Protein AF-A0A820M0A1-F1 (afdb_monomer_lite)

Radius of gyration: 38.69 Å; chains: 1; bounding box: 74×72×119 Å

pLDDT: mean 81.31, std 11.11, range [43.53, 96.06]

Sequence (223 aa):
YFNFFDTPGINDTGGYLADNENLNRIFECIQSFEYLTALVLVLNGTQARLTVNIKNVLERFHDRIPDGFYSNMILILTNCSSHTINFESINFLNHTAIFYMQNSAFSSDPQTWSEQTREILQRDWNISIQTMNDFIKTLVLLAPVSTKSLLDLNNDRNIIRSVLHESRLMIMELQQIEDELIALEQAAFIYSENVEKYTTKNGAQTKNILVNILNELILDGNS

InterPro domains:
  IPR027417 P-loop containing nucleoside triphosphate hydrolase [G3DSA:3.40.50.300] (1-140)
  IPR027417 P-loop containing nucleoside triphosphate hydrolase [SSF52540] (2-80)

Secondary structure (DSSP, 8-state):
-------PPSS-TTHHHHHHHHHHHHHHHHHTSSEES-EEEEEETT-SS--HHHHHHHHHHHHTS-GGGGGGEEEEEES--TTT---PPPGGGTTSEEEEE--GGGSS-GGG--HHHHHHHHHHHHHHHHHHHHHHHHHHHPPPEETHHHHHHHHHHHHHHHHHHHHHHHHHHHHHHHHHHHHHHHHHHHHHHHHHHHHHHHHHHHHHHHHHHHHHHHHGGG-

Foldseek 3Di:
DDDDDDFDDAPPPPPDVVNVVSLVVVLVVVLVDFWDLADEAEEAQQPLDPPPRNVVSVVVNVLLDDPVHLARYAYEHEQDDPVNGNDDDDPSNPNHHYFYAYPVLVVDDPVPDDPVNVVVSVVSVVSRVVSVVVVVVSSVVTDIDGCVVSVVSVVVVVVVVVVVVVVVVVVVVVVVVVVVVVVVVVVVVVVVVVVVVVVVVVVVVVVVVVVVVVVVVVVVVPD

Structure (mmCIF, N/CA/C/O backbone):
data_AF-A0A820M0A1-F1
#
_entry.id   AF-A0A820M0A1-F1
#
loop_
_atom_site.group_PDB
_atom_site.id
_atom_site.type_symbol
_atom_site.label_atom_id
_atom_site.label_alt_id
_atom_site.label_comp_id
_atom_site.label_asym_id
_atom_site.label_entity_id
_atom_site.label_seq_id
_atom_site.pdbx_PDB_ins_code
_atom_site.Cartn_x
_atom_site.Cartn_y
_atom_site.Cartn_z
_atom_site.occupancy
_atom_site.B_iso_or_equiv
_atom_site.auth_seq_id
_atom_site.auth_comp_id
_atom_site.auth_asym_id
_atom_site.auth_atom_id
_atom_site.pdbx_PDB_model_num
ATOM 1 N N . TYR A 1 1 ? -1.054 -15.312 -19.567 1.00 67.50 1 TYR A N 1
ATOM 2 C CA . TYR A 1 1 ? -1.505 -13.974 -19.996 1.00 67.50 1 TYR A CA 1
ATOM 3 C C . TYR A 1 1 ? -1.542 -13.109 -18.751 1.00 67.50 1 TYR A C 1
ATOM 5 O O . TYR A 1 1 ? -2.052 -13.590 -17.747 1.00 67.50 1 TYR A O 1
ATOM 13 N N . PHE A 1 2 ? -0.932 -11.924 -18.779 1.00 78.00 2 PHE A N 1
ATOM 14 C CA . PHE A 1 2 ? -0.899 -11.012 -17.632 1.00 78.00 2 PHE A CA 1
ATOM 15 C C . PHE A 1 2 ? -1.838 -9.838 -17.899 1.00 78.00 2 PHE A C 1
ATOM 17 O O . PHE A 1 2 ? -1.778 -9.243 -18.973 1.00 78.00 2 PHE A O 1
ATOM 24 N N . ASN A 1 3 ? -2.681 -9.518 -16.919 1.00 85.31 3 ASN A N 1
ATOM 25 C CA . ASN A 1 3 ? -3.468 -8.291 -16.909 1.00 85.31 3 ASN A CA 1
ATOM 26 C C . ASN A 1 3 ? -2.723 -7.268 -16.059 1.00 85.31 3 ASN A C 1
ATOM 28 O O . ASN A 1 3 ? -2.507 -7.503 -14.871 1.00 85.31 3 ASN A O 1
ATOM 32 N N . PHE A 1 4 ? -2.320 -6.160 -16.672 1.00 87.19 4 PHE A N 1
ATOM 33 C CA . PHE A 1 4 ? -1.690 -5.049 -15.970 1.00 87.19 4 PHE A CA 1
ATOM 34 C C . PHE A 1 4 ? -2.735 -3.963 -15.737 1.00 87.19 4 PHE A C 1
ATOM 36 O O . PHE A 1 4 ? -3.416 -3.548 -16.673 1.00 87.19 4 PHE A O 1
ATOM 43 N N . PHE A 1 5 ? -2.851 -3.520 -14.490 1.00 86.25 5 PHE A N 1
ATOM 44 C CA . PHE A 1 5 ? -3.746 -2.444 -14.088 1.00 86.25 5 PHE A CA 1
ATOM 45 C C . PHE A 1 5 ? -2.890 -1.280 -13.618 1.00 86.25 5 PHE A C 1
ATOM 47 O O . PHE A 1 5 ? -2.171 -1.404 -12.629 1.00 86.25 5 PHE A O 1
ATOM 54 N N . ASP A 1 6 ? -2.946 -0.180 -14.359 1.00 84.88 6 ASP A N 1
ATOM 55 C CA . ASP A 1 6 ? -2.297 1.059 -13.955 1.00 84.88 6 ASP A CA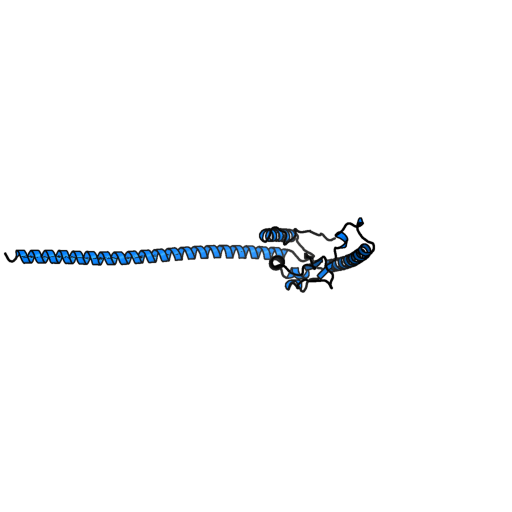 1
ATOM 56 C C . ASP A 1 6 ? -3.180 1.797 -12.947 1.00 84.88 6 ASP A C 1
ATOM 58 O O . ASP A 1 6 ? -4.412 1.782 -13.053 1.00 84.88 6 ASP A O 1
ATOM 62 N N . THR A 1 7 ? -2.557 2.408 -11.947 1.00 81.38 7 THR A N 1
ATOM 63 C CA . THR A 1 7 ? -3.258 3.054 -10.840 1.00 81.38 7 THR A CA 1
ATOM 64 C C . THR A 1 7 ? -2.922 4.539 -10.768 1.00 81.38 7 THR A C 1
ATOM 66 O O . THR A 1 7 ? -1.863 4.963 -11.229 1.00 81.38 7 THR A O 1
ATOM 69 N N . PRO A 1 8 ? -3.809 5.372 -10.189 1.00 75.25 8 PRO A N 1
ATOM 70 C CA . PRO A 1 8 ? -3.474 6.764 -9.926 1.00 75.25 8 PRO A CA 1
ATOM 71 C C . PRO A 1 8 ? -2.186 6.872 -9.105 1.00 75.25 8 PRO A C 1
ATOM 73 O O . PRO A 1 8 ? -1.989 6.122 -8.145 1.00 75.25 8 PRO A O 1
ATOM 76 N N . GLY A 1 9 ? -1.338 7.841 -9.451 1.00 70.25 9 GLY A N 1
ATOM 77 C CA . GLY A 1 9 ? -0.131 8.132 -8.687 1.00 70.25 9 GLY A CA 1
ATOM 78 C C . GLY A 1 9 ? -0.455 8.452 -7.227 1.00 70.25 9 GLY A C 1
ATOM 79 O O . GLY A 1 9 ? -1.444 9.122 -6.917 1.00 70.25 9 GLY A O 1
ATOM 80 N N . ILE A 1 10 ? 0.387 7.968 -6.317 1.00 70.81 10 ILE A N 1
ATOM 81 C CA . ILE A 1 10 ? 0.304 8.309 -4.897 1.00 70.81 10 ILE A CA 1
ATOM 82 C C . ILE A 1 10 ? 1.366 9.373 -4.604 1.00 70.81 10 ILE A C 1
ATOM 84 O O . ILE A 1 10 ? 2.463 9.292 -5.156 1.00 70.81 10 ILE A O 1
ATOM 88 N N . ASN A 1 11 ? 1.059 10.349 -3.742 1.00 67.00 11 ASN A N 1
ATOM 89 C CA . 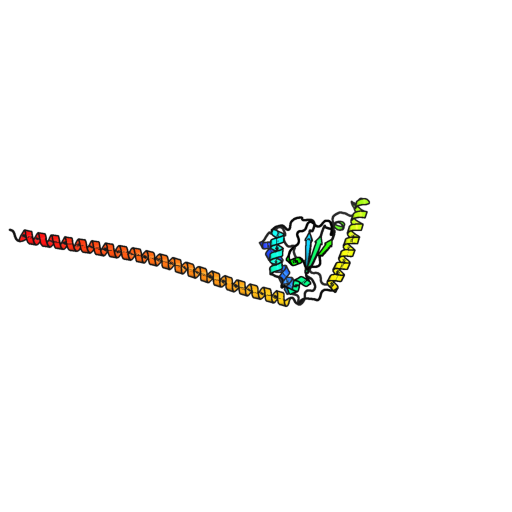ASN A 1 11 ? 1.853 11.559 -3.496 1.00 67.00 11 ASN A CA 1
ATOM 90 C C . ASN A 1 11 ? 1.850 12.546 -4.686 1.00 67.00 11 ASN A C 1
ATOM 92 O O . ASN A 1 11 ? 2.866 13.175 -4.989 1.00 67.00 11 ASN A O 1
ATOM 96 N N . ASP A 1 12 ? 0.700 12.686 -5.355 1.00 60.09 12 ASP A N 1
ATOM 97 C CA . ASP A 1 12 ? 0.457 13.770 -6.314 1.00 60.09 12 ASP A CA 1
ATOM 98 C C . ASP A 1 12 ? -0.006 15.036 -5.564 1.00 60.09 12 ASP A C 1
ATOM 100 O O . ASP A 1 12 ? -0.519 14.975 -4.448 1.00 60.09 12 ASP A O 1
ATOM 104 N N . THR A 1 13 ? 0.202 16.193 -6.180 1.00 58.28 13 THR A N 1
ATOM 105 C CA . THR A 1 13 ? 0.021 17.591 -5.736 1.00 58.28 13 THR A CA 1
ATOM 106 C C . THR A 1 13 ? -1.251 17.962 -4.936 1.00 58.28 13 THR A C 1
ATOM 108 O O . THR A 1 13 ? -1.365 19.101 -4.486 1.00 58.28 13 THR A O 1
ATOM 111 N N . GLY A 1 14 ? -2.182 17.034 -4.693 1.00 61.38 14 GLY A N 1
ATOM 112 C CA . GLY A 1 14 ? -3.408 17.205 -3.901 1.00 61.38 14 GLY A CA 1
ATOM 113 C C . GLY A 1 14 ? -3.283 16.951 -2.388 1.00 61.38 14 GLY A C 1
ATOM 114 O O . GLY A 1 14 ? -4.249 17.162 -1.653 1.00 61.38 14 GLY A O 1
ATOM 115 N N . GLY A 1 15 ? -2.119 16.518 -1.894 1.00 71.56 15 GLY A N 1
ATOM 116 C CA . GLY A 1 15 ? -1.859 16.345 -0.458 1.00 71.56 15 GLY A CA 1
ATOM 117 C C . GLY A 1 15 ? -2.574 15.148 0.193 1.00 71.56 15 GLY A C 1
ATOM 118 O O . GLY A 1 15 ? -3.077 14.247 -0.474 1.00 71.56 15 GLY A O 1
ATOM 119 N N . TYR A 1 16 ? -2.623 15.131 1.533 1.00 74.31 16 TYR A N 1
ATOM 120 C CA . TYR A 1 16 ? -3.003 13.951 2.333 1.00 74.31 16 TYR A CA 1
ATOM 121 C C . TYR A 1 16 ? -4.365 13.328 1.977 1.00 74.31 16 TYR A C 1
ATOM 123 O O . TYR A 1 16 ? -4.494 12.100 1.993 1.00 74.31 16 TYR A O 1
ATOM 131 N N . LEU A 1 17 ? -5.380 14.158 1.710 1.00 75.81 17 LEU A N 1
ATOM 132 C CA . LEU A 1 17 ? -6.739 13.692 1.411 1.00 75.81 17 LEU A CA 1
ATOM 133 C C . LEU A 1 17 ? -6.813 13.027 0.034 1.00 75.81 17 LEU A C 1
ATOM 135 O O . LEU A 1 17 ? -7.399 11.952 -0.078 1.00 75.81 17 LEU A O 1
ATOM 139 N N . ALA A 1 18 ? -6.160 13.617 -0.972 1.00 77.31 18 ALA A N 1
ATOM 140 C CA . ALA A 1 18 ? -6.078 13.048 -2.314 1.00 77.31 18 ALA A CA 1
ATOM 141 C C . ALA A 1 18 ? -5.332 11.705 -2.303 1.00 77.31 18 ALA A C 1
ATOM 143 O O . ALA A 1 18 ? -5.796 10.737 -2.901 1.00 77.31 18 ALA A O 1
ATOM 144 N N . ASP A 1 19 ? -4.244 11.597 -1.533 1.00 78.88 19 ASP A N 1
ATOM 145 C CA . ASP A 1 19 ? -3.531 10.326 -1.360 1.00 78.88 19 ASP A CA 1
ATOM 146 C C . ASP A 1 19 ? -4.420 9.241 -0.751 1.00 78.88 19 ASP A C 1
ATOM 148 O O . ASP A 1 19 ? -4.344 8.076 -1.138 1.00 78.88 19 ASP A O 1
ATOM 152 N N . ASN A 1 20 ? -5.262 9.604 0.220 1.00 80.25 20 ASN A N 1
ATOM 153 C CA . ASN A 1 20 ? -6.156 8.646 0.858 1.00 80.25 20 ASN A CA 1
ATOM 154 C C . ASN A 1 20 ? -7.250 8.162 -0.103 1.00 80.25 20 ASN A C 1
ATOM 156 O O . ASN A 1 20 ? -7.589 6.980 -0.096 1.00 80.25 20 ASN A O 1
ATOM 160 N N . GLU A 1 21 ? -7.775 9.058 -0.937 1.00 84.00 21 GLU A N 1
ATOM 161 C CA . GLU A 1 21 ? -8.737 8.710 -1.980 1.00 84.00 21 GLU A CA 1
ATOM 162 C C . GLU A 1 21 ? -8.103 7.816 -3.054 1.00 84.00 21 GLU A C 1
ATOM 164 O O . GLU A 1 21 ? -8.671 6.780 -3.401 1.00 84.00 21 GLU A O 1
ATOM 169 N N . ASN A 1 22 ? -6.891 8.144 -3.512 1.00 84.31 22 ASN A N 1
ATOM 170 C CA . ASN A 1 22 ? -6.147 7.320 -4.466 1.00 84.31 22 ASN A CA 1
ATOM 171 C C . ASN A 1 22 ? -5.867 5.925 -3.895 1.00 84.31 22 ASN A C 1
ATOM 173 O O . ASN A 1 22 ? -6.114 4.928 -4.571 1.00 84.31 22 ASN A O 1
ATOM 177 N N . LEU A 1 23 ? -5.445 5.832 -2.629 1.00 84.94 23 LEU A N 1
ATOM 178 C CA . LEU A 1 23 ? -5.277 4.550 -1.943 1.00 84.94 23 LEU A CA 1
ATOM 179 C C . LEU A 1 23 ? -6.588 3.759 -1.876 1.00 84.94 23 LEU A C 1
ATOM 181 O O . LEU A 1 23 ? -6.576 2.561 -2.142 1.00 84.94 23 LEU A O 1
ATOM 185 N N . ASN A 1 24 ? -7.718 4.395 -1.551 1.00 86.12 24 ASN A N 1
ATOM 186 C CA . ASN A 1 24 ? -9.016 3.711 -1.530 1.00 86.12 24 ASN A CA 1
ATOM 187 C C . ASN A 1 24 ? -9.358 3.120 -2.902 1.00 86.12 24 ASN A C 1
ATOM 189 O O . ASN A 1 24 ? -9.644 1.931 -2.984 1.00 86.12 24 ASN A O 1
ATOM 193 N N . ARG A 1 25 ? -9.219 3.905 -3.976 1.00 87.00 25 ARG A N 1
ATOM 194 C CA . ARG A 1 25 ? -9.478 3.447 -5.352 1.00 87.00 25 ARG A CA 1
ATOM 195 C C . ARG A 1 25 ? -8.587 2.269 -5.751 1.00 87.00 25 ARG A C 1
ATOM 197 O O . ARG A 1 25 ? -9.049 1.343 -6.412 1.00 87.00 25 ARG A O 1
ATOM 204 N N . ILE A 1 26 ? -7.317 2.284 -5.337 1.00 88.31 26 ILE A N 1
ATOM 205 C CA . ILE A 1 26 ? -6.382 1.175 -5.570 1.00 88.31 26 ILE A CA 1
ATOM 206 C C . ILE A 1 26 ? -6.879 -0.099 -4.885 1.00 88.31 26 ILE A C 1
ATOM 208 O O . ILE A 1 26 ? -6.970 -1.143 -5.529 1.00 88.31 26 ILE A O 1
ATOM 212 N N . PHE A 1 27 ? -7.222 -0.025 -3.598 1.00 87.31 27 PHE A N 1
ATOM 213 C CA . PHE A 1 27 ? -7.676 -1.200 -2.857 1.00 87.31 27 PHE A CA 1
ATOM 214 C C . PHE A 1 27 ? -9.047 -1.695 -3.325 1.00 87.31 27 PHE A C 1
ATOM 216 O O . PHE A 1 27 ? -9.218 -2.902 -3.435 1.00 87.31 27 PHE A O 1
ATOM 223 N N . GLU A 1 28 ? -9.979 -0.812 -3.683 1.00 87.44 28 GLU A N 1
ATOM 224 C CA . GLU A 1 28 ? -11.264 -1.183 -4.297 1.00 87.44 28 GLU A CA 1
ATOM 225 C C . GLU A 1 28 ? -11.060 -1.918 -5.629 1.00 87.44 28 GLU A C 1
ATOM 227 O O . GLU A 1 28 ? -11.691 -2.945 -5.881 1.00 87.44 28 GLU A O 1
ATOM 232 N N . CYS A 1 29 ? -10.125 -1.440 -6.458 1.00 88.12 29 CYS A N 1
ATOM 233 C CA . CYS A 1 29 ? -9.750 -2.113 -7.697 1.00 88.12 29 CYS A CA 1
ATOM 234 C C . CYS A 1 29 ? -9.196 -3.515 -7.412 1.00 88.12 29 CYS A C 1
ATOM 236 O O . CYS A 1 29 ? -9.703 -4.492 -7.957 1.00 88.12 29 CYS A O 1
ATOM 238 N N . ILE A 1 30 ? -8.224 -3.644 -6.501 1.00 88.50 30 ILE A N 1
ATOM 239 C CA . ILE A 1 30 ? -7.643 -4.942 -6.111 1.00 88.50 30 ILE A CA 1
ATOM 240 C C . ILE A 1 30 ? -8.726 -5.895 -5.582 1.00 88.50 30 ILE A C 1
ATOM 242 O O . ILE A 1 30 ? -8.754 -7.065 -5.955 1.00 88.50 30 ILE A O 1
ATOM 246 N N . GLN A 1 31 ? -9.636 -5.393 -4.747 1.00 86.88 31 GLN A N 1
ATOM 247 C CA . GLN A 1 31 ? -10.733 -6.155 -4.145 1.00 86.88 31 GLN A CA 1
ATOM 248 C C . GLN A 1 31 ? -11.772 -6.650 -5.160 1.00 86.88 31 GLN A C 1
ATOM 250 O O . GLN A 1 31 ? -12.499 -7.594 -4.861 1.00 86.88 31 GLN A O 1
ATOM 255 N N . SER A 1 32 ? -11.847 -6.046 -6.350 1.00 88.06 32 SER A N 1
ATOM 256 C CA . SER A 1 32 ? -12.751 -6.499 -7.416 1.00 88.06 32 SER A CA 1
ATOM 257 C C . SER A 1 32 ? -12.315 -7.815 -8.076 1.00 88.06 32 SER A C 1
ATOM 259 O O . SER A 1 32 ? -13.116 -8.465 -8.749 1.00 88.06 32 SER A O 1
ATOM 261 N N . PHE A 1 33 ? -11.063 -8.234 -7.868 1.00 89.00 33 PHE A N 1
ATOM 262 C CA . PHE A 1 33 ? -10.518 -9.491 -8.377 1.00 89.00 33 PHE A CA 1
ATOM 263 C C . PHE A 1 33 ? -10.525 -10.560 -7.292 1.00 89.00 33 PHE A C 1
ATOM 265 O O . PHE A 1 33 ? -10.394 -10.236 -6.122 1.00 89.00 33 PHE A O 1
ATOM 272 N N . GLU A 1 34 ? -10.614 -11.840 -7.660 1.00 90.69 34 GLU A N 1
ATOM 273 C CA . GLU A 1 34 ? -10.549 -12.962 -6.703 1.00 90.69 34 GLU A CA 1
ATOM 274 C C . GLU A 1 34 ? -9.108 -13.288 -6.269 1.00 90.69 34 GLU A C 1
ATOM 276 O O . GLU A 1 34 ? -8.852 -13.691 -5.129 1.00 90.69 34 GLU A O 1
ATOM 281 N N . TYR A 1 35 ? -8.153 -13.081 -7.180 1.00 91.06 35 TYR A N 1
ATOM 282 C CA . TYR A 1 35 ? -6.740 -13.383 -6.987 1.00 91.06 35 TYR A CA 1
ATOM 283 C C . TYR A 1 35 ? -5.853 -12.269 -7.543 1.00 91.06 35 TYR A C 1
ATOM 285 O O . TYR A 1 35 ? -6.139 -11.704 -8.599 1.00 91.06 35 TYR A O 1
ATOM 293 N N . LEU A 1 36 ? -4.735 -12.014 -6.864 1.00 91.81 36 LEU A N 1
ATOM 294 C CA . LEU A 1 36 ? -3.683 -11.097 -7.288 1.00 91.81 36 LEU A CA 1
ATOM 295 C C . LEU A 1 36 ? -2.351 -11.849 -7.385 1.00 91.81 36 LEU A C 1
ATOM 297 O O . LEU A 1 36 ? -1.914 -12.485 -6.429 1.00 91.81 36 LEU A O 1
ATOM 301 N N . THR A 1 37 ? -1.688 -11.771 -8.539 1.00 92.19 37 THR A N 1
ATOM 302 C CA . THR A 1 37 ? -0.375 -12.409 -8.741 1.00 92.19 37 THR A CA 1
ATOM 303 C C . THR A 1 37 ? 0.766 -11.561 -8.208 1.00 92.19 37 THR A C 1
ATOM 305 O O . THR A 1 37 ? 1.681 -12.096 -7.593 1.00 92.19 37 THR A O 1
ATOM 308 N N . ALA A 1 38 ? 0.735 -10.254 -8.444 1.00 91.75 38 ALA A N 1
ATOM 309 C CA . ALA A 1 38 ? 1.788 -9.364 -7.993 1.00 91.75 38 ALA A CA 1
ATOM 310 C C . ALA A 1 38 ? 1.250 -7.961 -7.740 1.00 91.75 38 ALA A C 1
ATOM 312 O O . ALA A 1 38 ? 0.359 -7.490 -8.448 1.00 91.75 38 ALA A O 1
ATOM 313 N N . LEU A 1 39 ? 1.845 -7.292 -6.760 1.00 90.12 39 LEU A N 1
ATOM 314 C CA . LEU A 1 39 ? 1.651 -5.880 -6.479 1.00 90.12 39 LEU A CA 1
ATOM 315 C C . LEU A 1 39 ? 2.972 -5.162 -6.729 1.00 90.12 39 LEU A C 1
ATOM 317 O O . LEU A 1 39 ? 3.952 -5.381 -6.018 1.00 90.12 39 LEU A O 1
ATOM 321 N N . VAL A 1 40 ? 3.009 -4.337 -7.769 1.00 90.94 40 VAL A N 1
ATOM 322 C CA . VAL A 1 40 ? 4.241 -3.688 -8.220 1.00 90.94 40 VAL A CA 1
ATOM 323 C C . VAL A 1 40 ? 4.253 -2.244 -7.739 1.00 90.94 40 VAL A C 1
ATOM 325 O O . VAL A 1 40 ? 3.434 -1.435 -8.165 1.00 90.94 40 VAL A O 1
ATOM 328 N N . LEU A 1 41 ? 5.187 -1.919 -6.851 1.00 87.50 41 LEU A N 1
ATOM 329 C CA . LEU A 1 41 ? 5.444 -0.554 -6.411 1.00 87.50 41 LEU A CA 1
ATOM 330 C C . LEU A 1 41 ? 6.534 0.059 -7.281 1.00 87.50 41 LEU A C 1
ATOM 332 O O . LEU A 1 41 ? 7.640 -0.467 -7.350 1.00 87.50 41 LEU A O 1
ATOM 336 N N . VAL A 1 42 ? 6.234 1.187 -7.918 1.00 86.75 42 VAL A N 1
ATOM 337 C CA . VAL A 1 42 ? 7.190 1.919 -8.753 1.00 86.75 42 VAL A CA 1
ATOM 338 C C . VAL A 1 42 ? 7.570 3.214 -8.046 1.00 86.75 42 VAL A C 1
ATOM 340 O O . VAL A 1 42 ? 6.721 4.075 -7.835 1.00 86.75 42 VAL A O 1
ATOM 343 N N . LEU A 1 43 ? 8.843 3.363 -7.673 1.00 83.06 43 LEU A N 1
ATOM 344 C CA . LEU A 1 43 ? 9.364 4.549 -6.983 1.00 83.06 43 LEU A CA 1
ATOM 345 C C . LEU A 1 43 ? 10.548 5.143 -7.750 1.00 83.06 43 LEU A C 1
ATOM 347 O O . LEU A 1 43 ? 11.291 4.429 -8.414 1.00 83.06 43 LEU A O 1
ATOM 351 N N . ASN A 1 44 ? 10.760 6.454 -7.646 1.00 81.81 44 ASN A N 1
ATOM 352 C CA . ASN A 1 44 ? 11.932 7.101 -8.234 1.00 81.81 44 ASN A CA 1
ATOM 353 C C . ASN A 1 44 ? 13.163 6.897 -7.333 1.00 81.81 44 ASN A C 1
ATOM 355 O O . ASN A 1 44 ? 13.251 7.489 -6.260 1.00 81.81 44 ASN A O 1
ATOM 359 N N . GLY A 1 45 ? 14.133 6.099 -7.781 1.00 76.12 45 GLY A N 1
ATOM 360 C CA . GLY A 1 45 ? 15.314 5.722 -7.000 1.00 76.12 45 GLY A CA 1
ATOM 361 C C . GLY A 1 45 ? 16.424 6.776 -6.924 1.00 76.12 45 GLY A C 1
ATOM 362 O O . GLY A 1 45 ? 17.391 6.583 -6.188 1.00 76.12 45 GLY A O 1
ATOM 363 N N . THR A 1 46 ? 16.304 7.884 -7.664 1.00 71.81 46 THR A N 1
ATOM 364 C CA . THR A 1 46 ? 17.245 9.024 -7.573 1.00 71.81 46 THR A CA 1
ATOM 365 C C . THR A 1 46 ? 16.868 10.025 -6.488 1.00 71.81 46 THR A C 1
ATOM 367 O O . THR A 1 46 ? 17.693 10.851 -6.093 1.00 71.81 46 THR A O 1
ATOM 370 N N . GLN A 1 47 ? 15.636 9.962 -5.976 1.00 68.31 47 GLN A N 1
ATOM 371 C CA . GLN A 1 47 ? 15.223 10.807 -4.866 1.00 68.31 47 GLN A CA 1
ATOM 372 C C . GLN A 1 47 ? 15.805 10.260 -3.560 1.00 68.31 47 GLN A C 1
ATOM 374 O O . GLN A 1 47 ? 15.309 9.291 -2.997 1.00 68.31 47 GLN A O 1
ATOM 379 N N . ALA A 1 48 ? 16.850 10.952 -3.090 1.00 52.78 48 ALA A N 1
ATOM 380 C CA . ALA A 1 48 ? 17.643 10.674 -1.887 1.00 52.78 48 ALA A CA 1
ATOM 381 C C . ALA A 1 48 ? 16.834 10.437 -0.600 1.00 52.78 48 ALA A C 1
ATOM 383 O O . ALA A 1 48 ? 17.305 9.860 0.374 1.00 52.78 48 ALA A O 1
ATOM 384 N N . ARG A 1 49 ? 15.638 11.024 -0.551 1.00 54.19 49 ARG A N 1
ATOM 385 C CA . ARG A 1 49 ? 14.805 11.088 0.640 1.00 54.19 49 ARG A CA 1
ATOM 386 C C . ARG A 1 49 ? 13.481 10.436 0.313 1.00 54.19 49 ARG A C 1
ATOM 388 O O . ARG A 1 49 ? 12.720 10.974 -0.492 1.00 54.19 49 ARG A O 1
ATOM 395 N N . LEU A 1 50 ? 13.164 9.359 1.030 1.00 65.94 50 LEU A N 1
ATOM 396 C CA . LEU A 1 50 ? 11.775 9.102 1.378 1.00 65.94 50 LEU A CA 1
ATOM 397 C C . LEU A 1 50 ? 11.275 10.362 2.083 1.00 65.94 50 LEU A C 1
ATOM 399 O O . LEU A 1 50 ? 11.573 10.610 3.251 1.00 65.94 50 LEU A O 1
ATOM 403 N N . THR A 1 51 ? 10.580 11.220 1.344 1.00 70.69 51 THR A N 1
ATOM 404 C CA . THR A 1 51 ? 9.936 12.376 1.953 1.00 70.69 51 THR A CA 1
ATOM 405 C C . THR A 1 51 ? 8.959 11.874 3.012 1.00 70.69 51 THR A C 1
ATOM 407 O O . THR A 1 51 ? 8.441 10.757 2.914 1.00 70.69 51 THR A O 1
ATOM 410 N N . VAL A 1 52 ? 8.682 12.700 4.022 1.00 72.38 52 VAL A N 1
ATOM 411 C CA . VAL A 1 52 ? 7.684 12.373 5.056 1.00 72.38 52 VAL A CA 1
ATOM 412 C C . VAL A 1 52 ? 6.365 11.930 4.410 1.00 72.38 52 VAL A C 1
ATOM 414 O O . VAL A 1 52 ? 5.742 10.980 4.867 1.00 72.38 52 VAL A O 1
ATOM 417 N N . ASN A 1 53 ? 5.994 12.538 3.281 1.00 71.50 53 ASN A N 1
ATOM 418 C CA . ASN A 1 53 ? 4.798 12.174 2.529 1.00 71.50 53 ASN A CA 1
ATOM 419 C C . ASN A 1 53 ? 4.863 10.752 1.957 1.00 71.50 53 ASN A C 1
ATOM 421 O O . ASN A 1 53 ? 3.942 9.972 2.186 1.00 71.50 53 ASN A O 1
ATOM 425 N N . ILE A 1 54 ? 5.950 10.386 1.266 1.00 75.56 54 ILE A N 1
ATOM 426 C CA . ILE A 1 54 ? 6.126 9.033 0.710 1.00 75.56 54 ILE A CA 1
ATOM 427 C C . ILE A 1 54 ? 6.144 7.998 1.838 1.00 75.56 54 ILE A C 1
ATOM 429 O O . ILE A 1 54 ? 5.502 6.957 1.724 1.00 75.56 54 ILE A O 1
ATOM 433 N N . LYS A 1 55 ? 6.811 8.299 2.957 1.00 78.69 55 LYS A N 1
ATOM 434 C CA . LYS A 1 55 ? 6.850 7.408 4.121 1.00 78.69 55 LYS A CA 1
ATOM 435 C C . LYS A 1 55 ? 5.457 7.194 4.719 1.00 78.69 55 LYS A C 1
ATOM 437 O O . LYS A 1 55 ? 5.036 6.054 4.870 1.00 78.69 55 LYS A O 1
ATOM 442 N N . ASN A 1 56 ? 4.699 8.269 4.932 1.00 77.44 56 ASN A N 1
ATOM 443 C CA . ASN A 1 56 ? 3.322 8.198 5.430 1.00 77.44 56 ASN A CA 1
ATOM 444 C C . ASN A 1 56 ? 2.384 7.457 4.464 1.00 77.44 56 ASN A C 1
ATOM 446 O O . ASN A 1 56 ? 1.436 6.797 4.882 1.00 77.44 56 ASN A O 1
ATOM 450 N N . VAL A 1 57 ? 2.584 7.598 3.153 1.00 79.25 57 VAL A N 1
ATOM 451 C CA . VAL A 1 57 ? 1.839 6.837 2.141 1.00 79.25 57 VAL A CA 1
ATOM 452 C C . VAL A 1 57 ? 2.148 5.348 2.251 1.00 79.25 57 VAL A C 1
ATOM 454 O O . VAL A 1 57 ? 1.227 4.538 2.283 1.00 79.25 57 VAL A O 1
ATOM 457 N N . LEU A 1 58 ? 3.427 4.996 2.329 1.00 80.75 58 LEU A N 1
ATOM 458 C CA . LEU A 1 58 ? 3.888 3.615 2.386 1.00 80.75 58 LEU A CA 1
ATOM 459 C C . LEU A 1 58 ? 3.499 2.919 3.688 1.00 80.75 58 LEU A C 1
ATOM 461 O O . LEU A 1 58 ? 3.100 1.765 3.641 1.00 80.75 58 LEU A O 1
ATOM 465 N N . GLU A 1 59 ? 3.548 3.617 4.822 1.00 82.56 59 GLU A N 1
ATOM 466 C CA . GLU A 1 59 ? 3.035 3.119 6.104 1.00 82.56 59 GLU A CA 1
ATOM 467 C C . GLU A 1 59 ? 1.524 2.871 6.022 1.00 82.56 59 GLU A C 1
ATOM 469 O O . GLU A 1 59 ? 1.057 1.777 6.321 1.00 82.56 59 GLU A O 1
ATOM 474 N N . ARG A 1 60 ? 0.751 3.829 5.490 1.00 81.56 60 ARG A N 1
ATOM 475 C CA . ARG A 1 60 ? -0.694 3.639 5.279 1.00 81.56 60 ARG A CA 1
ATOM 476 C C . ARG A 1 60 ? -1.003 2.481 4.341 1.00 81.56 60 ARG A C 1
ATOM 478 O O . ARG A 1 60 ? -2.032 1.837 4.517 1.00 81.56 60 ARG A O 1
ATOM 485 N N . PHE A 1 61 ? -0.168 2.263 3.329 1.00 83.75 61 PHE A N 1
ATOM 486 C CA . PHE A 1 61 ? -0.297 1.164 2.381 1.00 83.75 61 PHE A CA 1
ATOM 487 C C . PHE A 1 61 ? 0.014 -0.178 3.045 1.00 83.75 61 PHE A C 1
ATOM 489 O O . PHE A 1 61 ? -0.825 -1.073 2.984 1.00 83.75 61 PHE A O 1
ATOM 496 N N . HIS A 1 62 ? 1.153 -0.271 3.739 1.00 84.56 62 HIS A N 1
ATOM 497 C CA . HIS A 1 62 ? 1.562 -1.408 4.566 1.00 84.56 62 HIS A CA 1
ATOM 498 C C . HIS A 1 62 ? 0.448 -1.814 5.524 1.00 84.56 62 HIS A C 1
ATOM 500 O O . HIS A 1 62 ? 0.056 -2.975 5.567 1.00 84.56 62 HIS A O 1
ATOM 506 N N . ASP A 1 63 ? -0.151 -0.841 6.211 1.00 83.69 63 ASP A N 1
ATOM 507 C CA . ASP A 1 63 ? -1.235 -1.127 7.131 1.00 83.69 63 ASP A CA 1
ATOM 508 C C . ASP A 1 63 ? -2.377 -1.871 6.429 1.00 83.69 63 ASP A C 1
ATOM 510 O O . ASP A 1 63 ? -2.968 -2.755 7.031 1.00 83.69 63 ASP A O 1
ATOM 514 N N . ARG A 1 64 ? -2.743 -1.560 5.178 1.00 84.00 64 ARG A N 1
ATOM 515 C CA . ARG A 1 64 ? -3.900 -2.208 4.516 1.00 84.00 64 ARG A CA 1
ATOM 516 C C . ARG A 1 64 ? -3.587 -3.525 3.820 1.00 84.00 64 ARG A C 1
ATOM 518 O O . ARG A 1 64 ? -4.494 -4.094 3.215 1.00 84.00 64 ARG A O 1
ATOM 525 N N . ILE A 1 65 ? -2.352 -4.003 3.897 1.00 86.12 65 ILE A N 1
ATOM 526 C CA . ILE A 1 65 ? -1.926 -5.219 3.218 1.00 86.12 65 ILE A CA 1
ATOM 527 C C . ILE A 1 65 ? -1.799 -6.354 4.237 1.00 86.12 65 ILE A C 1
ATOM 529 O O . ILE A 1 65 ? -1.031 -6.230 5.188 1.00 86.12 65 ILE A O 1
ATOM 533 N N . PRO A 1 66 ? -2.530 -7.470 4.054 1.00 86.50 66 PRO A N 1
ATOM 534 C CA . PRO A 1 66 ? -2.331 -8.663 4.869 1.00 86.50 66 PRO A CA 1
ATOM 535 C C . PRO A 1 66 ? -0.933 -9.254 4.660 1.00 86.50 66 PRO A C 1
ATOM 537 O O . PRO A 1 66 ? -0.434 -9.264 3.537 1.00 86.50 66 PRO A O 1
ATOM 540 N N . ASP A 1 67 ? -0.350 -9.863 5.694 1.00 82.94 67 ASP A N 1
ATOM 541 C CA . ASP A 1 67 ? 1.035 -10.361 5.645 1.00 82.94 67 ASP A CA 1
ATOM 542 C C . ASP A 1 67 ? 1.324 -11.323 4.478 1.00 82.94 67 ASP A C 1
ATOM 544 O O . ASP A 1 67 ? 2.399 -11.302 3.879 1.00 82.94 67 ASP A O 1
ATOM 548 N N . GLY A 1 68 ? 0.334 -12.134 4.096 1.00 81.69 68 GLY A N 1
ATOM 549 C CA . GLY A 1 68 ? 0.443 -13.076 2.978 1.00 81.69 68 GLY A CA 1
ATOM 550 C C . GLY A 1 68 ? 0.617 -12.430 1.597 1.00 81.69 68 GLY A C 1
ATOM 551 O O . GLY A 1 68 ? 0.907 -13.137 0.640 1.00 81.69 68 GLY A O 1
ATOM 552 N N . PHE A 1 69 ? 0.449 -11.111 1.468 1.00 86.00 69 PHE A N 1
ATOM 553 C CA . PHE A 1 69 ? 0.658 -10.382 0.214 1.00 86.00 69 PHE A CA 1
ATOM 554 C C . PHE A 1 69 ? 2.099 -9.901 0.028 1.00 86.00 69 PHE A C 1
ATOM 556 O O . PHE A 1 69 ? 2.491 -9.629 -1.109 1.00 86.00 69 PHE A O 1
ATOM 563 N N . TYR A 1 70 ? 2.911 -9.820 1.090 1.00 85.19 70 TYR A N 1
ATOM 564 C CA . TYR A 1 70 ? 4.284 -9.309 0.980 1.00 85.19 70 TYR A CA 1
ATOM 565 C C . TYR A 1 70 ? 5.173 -10.181 0.087 1.00 85.19 70 TYR A C 1
ATOM 567 O O . TYR A 1 70 ? 6.035 -9.650 -0.609 1.00 85.19 70 TYR A O 1
ATOM 575 N N . SER A 1 71 ? 4.928 -11.496 0.019 1.00 85.44 71 SER A N 1
ATOM 576 C CA . SER A 1 71 ? 5.630 -12.406 -0.904 1.00 85.44 71 SER A CA 1
ATOM 577 C C . SER A 1 71 ? 5.376 -12.099 -2.379 1.00 85.44 71 SER A C 1
ATOM 579 O O . SER A 1 71 ? 6.152 -12.505 -3.239 1.00 85.44 71 SER A O 1
ATOM 581 N N . ASN A 1 72 ? 4.294 -11.379 -2.670 1.00 90.38 72 ASN A N 1
ATOM 582 C CA . ASN A 1 72 ? 3.849 -11.028 -4.011 1.00 90.38 72 ASN A CA 1
ATOM 583 C C . ASN A 1 72 ? 4.073 -9.541 -4.311 1.00 90.38 72 ASN A C 1
ATOM 585 O O . ASN A 1 72 ? 3.653 -9.048 -5.359 1.00 90.38 72 ASN A O 1
ATOM 589 N N . MET A 1 73 ? 4.741 -8.818 -3.411 1.00 89.56 73 MET A N 1
ATOM 590 C CA . MET A 1 73 ? 5.152 -7.444 -3.649 1.00 89.56 73 MET A CA 1
ATOM 591 C C . MET A 1 73 ? 6.484 -7.397 -4.394 1.00 89.56 73 MET A C 1
ATOM 593 O O . MET A 1 73 ? 7.449 -8.081 -4.051 1.00 89.56 73 MET A O 1
ATOM 597 N N . ILE A 1 74 ? 6.536 -6.543 -5.409 1.00 90.94 74 ILE A N 1
ATOM 598 C CA . ILE A 1 74 ? 7.735 -6.263 -6.193 1.00 90.94 74 ILE A CA 1
ATOM 599 C C . ILE A 1 74 ? 7.982 -4.762 -6.147 1.00 90.94 74 ILE A C 1
ATOM 601 O O . ILE A 1 74 ? 7.061 -3.972 -6.348 1.00 90.94 74 ILE A O 1
ATOM 605 N N . LEU A 1 75 ? 9.229 -4.368 -5.915 1.00 88.25 75 LEU A N 1
ATOM 606 C CA . LEU A 1 75 ? 9.655 -2.979 -5.965 1.00 88.25 75 LEU A CA 1
ATOM 607 C C . LEU A 1 75 ? 10.440 -2.725 -7.253 1.00 88.25 75 LEU A C 1
ATOM 609 O O . LEU A 1 75 ? 11.404 -3.424 -7.558 1.00 88.25 75 LEU A O 1
ATOM 613 N N . ILE A 1 76 ? 10.057 -1.691 -7.993 1.00 89.31 76 ILE A N 1
ATOM 614 C CA . ILE A 1 76 ? 10.791 -1.187 -9.151 1.00 89.31 76 ILE A CA 1
ATOM 615 C C . ILE A 1 76 ? 11.254 0.231 -8.835 1.00 89.31 76 ILE A C 1
ATOM 617 O O . ILE A 1 76 ? 10.448 1.136 -8.619 1.00 89.31 76 ILE A O 1
ATOM 621 N N . LEU A 1 77 ? 12.567 0.428 -8.829 1.00 86.75 77 LEU A N 1
ATOM 622 C CA . LEU A 1 77 ? 13.193 1.730 -8.671 1.00 86.75 77 LEU A CA 1
ATOM 623 C C . LEU A 1 77 ? 13.568 2.283 -10.044 1.00 86.75 77 LEU A C 1
ATOM 625 O O . LEU A 1 77 ? 14.397 1.711 -10.752 1.00 86.75 77 LEU A O 1
ATOM 629 N N . THR A 1 78 ? 12.941 3.390 -10.427 1.00 86.94 78 THR A N 1
ATOM 630 C CA . THR A 1 78 ? 13.158 4.054 -11.715 1.00 86.94 78 THR A CA 1
ATOM 631 C C . THR A 1 78 ? 14.199 5.163 -11.616 1.00 86.94 78 THR A C 1
ATOM 633 O O . THR A 1 78 ? 14.498 5.671 -10.534 1.00 86.94 78 THR A O 1
ATOM 636 N N . ASN A 1 79 ? 14.749 5.552 -12.766 1.00 83.69 79 ASN A N 1
ATOM 637 C CA . ASN A 1 79 ? 15.784 6.578 -12.938 1.00 83.69 79 ASN A CA 1
ATOM 638 C C . ASN A 1 79 ? 17.137 6.247 -12.292 1.00 83.69 79 ASN A C 1
ATOM 640 O O . ASN A 1 79 ? 18.030 7.092 -12.282 1.00 83.69 79 ASN A O 1
ATOM 644 N N . CYS A 1 80 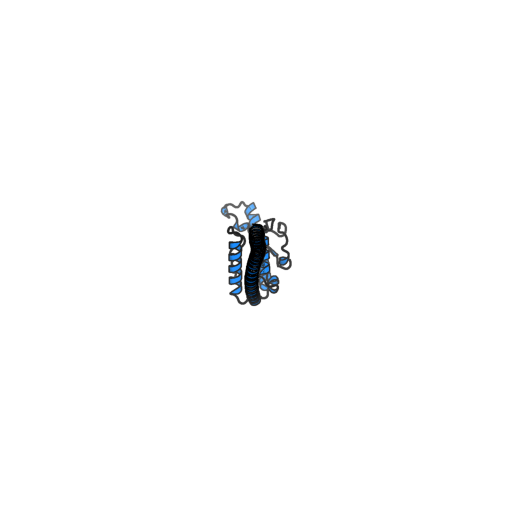? 17.327 5.032 -11.781 1.00 81.31 80 CYS A N 1
ATOM 645 C CA . CYS A 1 80 ? 18.552 4.628 -11.105 1.00 81.31 80 CYS A CA 1
ATOM 646 C C . CYS A 1 80 ? 19.091 3.295 -11.631 1.00 81.31 80 CYS A C 1
ATOM 648 O O . CYS A 1 80 ? 18.469 2.581 -12.417 1.00 81.31 80 CYS A O 1
ATOM 650 N N . SER A 1 81 ? 20.294 2.973 -11.178 1.00 77.94 81 SER A N 1
ATOM 651 C CA . SER A 1 81 ? 20.941 1.678 -11.332 1.00 77.94 81 SER A CA 1
ATOM 652 C C . SER A 1 81 ? 21.287 1.148 -9.941 1.00 77.94 81 SER A C 1
ATOM 654 O O . SER A 1 81 ? 21.330 1.911 -8.974 1.00 77.94 81 SER A O 1
ATOM 656 N N . SER A 1 82 ? 21.601 -0.142 -9.834 1.00 72.50 82 SER A N 1
ATOM 657 C CA . SER A 1 82 ? 21.974 -0.790 -8.563 1.00 72.50 82 SER A CA 1
ATOM 658 C C . SER A 1 82 ? 23.089 -0.062 -7.794 1.00 72.50 82 SER A C 1
ATOM 660 O O . SER A 1 82 ? 23.125 -0.109 -6.570 1.00 72.50 82 SER A O 1
ATOM 662 N N . HIS A 1 83 ? 23.988 0.631 -8.501 1.00 66.88 83 HIS A N 1
ATOM 663 C CA . HIS A 1 83 ? 25.130 1.353 -7.927 1.00 66.88 83 HIS A CA 1
ATOM 664 C C . HIS A 1 83 ? 24.889 2.856 -7.704 1.00 66.88 83 HIS A C 1
ATOM 666 O O . HIS A 1 83 ? 25.751 3.529 -7.148 1.00 66.88 83 HIS A O 1
ATOM 672 N N . THR A 1 84 ? 23.756 3.396 -8.160 1.00 61.00 84 THR A N 1
ATOM 673 C CA . THR A 1 84 ? 23.417 4.832 -8.072 1.00 61.00 84 THR A CA 1
ATOM 674 C C . THR A 1 84 ? 22.189 5.097 -7.206 1.00 61.00 84 THR A C 1
ATOM 676 O O . THR A 1 84 ? 21.698 6.224 -7.147 1.00 61.00 84 THR A O 1
ATOM 679 N N . ILE A 1 85 ? 21.691 4.058 -6.531 1.00 65.56 85 ILE A N 1
ATOM 680 C CA . ILE A 1 85 ? 20.596 4.150 -5.575 1.00 65.56 85 ILE A CA 1
ATOM 681 C C . ILE A 1 85 ? 20.953 5.122 -4.448 1.00 65.56 85 ILE A C 1
ATOM 683 O O . ILE A 1 85 ? 22.005 5.025 -3.820 1.00 65.56 85 ILE A O 1
ATOM 687 N N . ASN A 1 86 ? 20.034 6.041 -4.174 1.00 61.31 86 ASN A N 1
ATOM 688 C CA . ASN A 1 86 ? 20.084 6.911 -3.006 1.00 61.31 86 ASN A CA 1
ATOM 689 C C . ASN A 1 86 ? 18.793 6.747 -2.192 1.00 61.31 86 ASN A C 1
ATOM 691 O O . ASN A 1 86 ? 18.160 7.705 -1.788 1.00 61.31 86 ASN A O 1
ATOM 695 N N . PHE A 1 87 ? 18.320 5.516 -2.042 1.00 63.28 87 PHE A N 1
ATOM 696 C CA . PHE A 1 87 ? 17.035 5.226 -1.423 1.00 63.28 87 PHE A CA 1
ATOM 697 C C . PHE A 1 87 ? 17.264 4.515 -0.092 1.00 63.28 87 PHE A C 1
ATOM 699 O O . PHE A 1 87 ? 17.936 3.483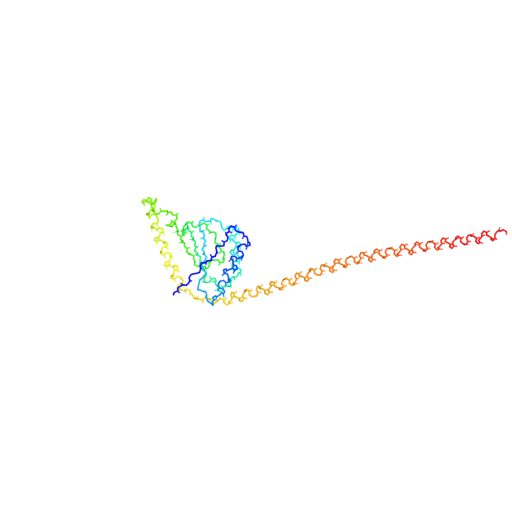 -0.049 1.00 63.28 87 PHE A O 1
ATOM 706 N N . GLU A 1 88 ? 16.725 5.072 0.992 1.00 63.81 88 GLU A N 1
ATOM 707 C CA . GLU A 1 88 ? 16.737 4.415 2.300 1.00 63.81 88 GLU A CA 1
ATOM 708 C C . GLU A 1 88 ? 15.868 3.150 2.254 1.00 63.81 88 GLU A C 1
ATOM 710 O O . GLU A 1 88 ? 14.754 3.164 1.729 1.00 63.81 88 GLU A O 1
ATOM 715 N N . SER A 1 89 ? 16.370 2.041 2.802 1.00 63.47 89 SER A N 1
ATOM 716 C CA . SER A 1 89 ? 15.626 0.780 2.858 1.00 63.47 89 SER A CA 1
ATOM 717 C C . SER A 1 89 ? 14.309 0.958 3.617 1.00 63.47 89 SER A C 1
ATOM 719 O O . SER A 1 89 ? 14.300 1.428 4.756 1.00 63.47 89 SER A O 1
ATOM 721 N N . ILE A 1 90 ? 13.200 0.531 3.016 1.00 66.56 90 ILE A N 1
ATOM 722 C CA . ILE A 1 90 ? 11.902 0.472 3.689 1.00 66.56 90 ILE A CA 1
ATOM 723 C C . ILE A 1 90 ? 11.811 -0.864 4.423 1.00 66.56 90 ILE A C 1
ATOM 725 O O . ILE A 1 90 ? 11.817 -1.914 3.787 1.00 66.56 90 ILE A O 1
ATOM 729 N N . ASN A 1 91 ? 11.681 -0.823 5.750 1.00 67.88 91 ASN A N 1
ATOM 730 C CA . ASN A 1 91 ? 11.754 -2.008 6.615 1.00 67.88 91 ASN A CA 1
ATOM 731 C C . ASN A 1 91 ? 10.825 -3.163 6.198 1.00 67.88 91 ASN A C 1
ATOM 733 O O . ASN A 1 91 ? 11.215 -4.323 6.297 1.00 67.88 91 ASN A O 1
ATOM 737 N N . PHE A 1 92 ? 9.618 -2.870 5.709 1.00 68.25 92 PHE A N 1
ATOM 738 C CA . PHE A 1 92 ? 8.667 -3.905 5.291 1.00 68.25 92 PHE A CA 1
ATOM 739 C C . PHE A 1 92 ? 8.905 -4.437 3.867 1.00 68.25 92 PHE A C 1
ATOM 741 O O . PHE A 1 92 ? 8.314 -5.437 3.472 1.00 68.25 92 PHE A O 1
ATOM 748 N N . LEU A 1 93 ? 9.794 -3.806 3.093 1.00 71.19 93 LEU A N 1
ATOM 749 C CA . LEU A 1 93 ? 10.182 -4.247 1.749 1.00 71.19 93 LEU A CA 1
ATOM 750 C C . LEU A 1 93 ? 11.466 -5.089 1.747 1.00 71.19 93 LEU A C 1
ATOM 752 O O . LEU A 1 93 ? 11.911 -5.514 0.683 1.00 71.19 93 LEU A O 1
ATOM 756 N N . ASN A 1 94 ? 12.039 -5.385 2.918 1.00 68.12 94 ASN A N 1
ATOM 757 C CA . ASN A 1 94 ? 13.308 -6.112 3.058 1.00 68.12 94 ASN A CA 1
ATOM 758 C C . ASN A 1 94 ? 13.310 -7.519 2.427 1.00 68.12 94 ASN A C 1
ATOM 760 O O . ASN A 1 94 ? 14.377 -8.059 2.145 1.00 68.12 94 ASN A O 1
ATOM 764 N N . HIS A 1 95 ? 12.135 -8.109 2.193 1.00 70.44 95 HIS A N 1
ATOM 765 C CA . HIS A 1 95 ? 11.977 -9.429 1.571 1.00 70.44 95 HIS A CA 1
ATOM 766 C C . HIS A 1 95 ? 11.375 -9.376 0.159 1.00 70.44 95 HIS A C 1
ATOM 768 O O . HIS A 1 95 ? 11.071 -10.419 -0.416 1.00 70.44 95 HIS A O 1
ATOM 774 N N . THR A 1 96 ? 11.201 -8.179 -0.406 1.00 80.62 96 THR A N 1
ATOM 775 C CA . THR A 1 96 ? 10.608 -7.997 -1.738 1.00 80.62 96 THR A CA 1
ATOM 776 C C . THR A 1 96 ? 11.671 -8.014 -2.828 1.00 80.62 96 THR A C 1
ATOM 778 O O . THR A 1 96 ? 12.804 -7.579 -2.622 1.00 80.62 96 THR A O 1
ATOM 781 N N . ALA A 1 97 ? 11.316 -8.526 -4.006 1.00 85.69 97 ALA A N 1
ATOM 782 C CA . ALA A 1 97 ? 12.203 -8.462 -5.161 1.00 85.69 97 ALA A CA 1
ATOM 783 C C . ALA A 1 97 ? 12.348 -7.000 -5.614 1.00 85.69 97 ALA A C 1
ATOM 785 O O . ALA A 1 97 ? 11.342 -6.335 -5.867 1.00 85.69 97 ALA A O 1
ATOM 786 N N . ILE A 1 98 ? 13.589 -6.516 -5.720 1.00 87.69 98 ILE A N 1
ATOM 787 C CA . ILE A 1 98 ? 13.900 -5.139 -6.125 1.00 87.69 98 ILE A CA 1
ATOM 788 C C . ILE A 1 98 ? 14.527 -5.147 -7.516 1.00 87.69 98 ILE A C 1
ATOM 790 O O . ILE A 1 98 ? 15.559 -5.781 -7.738 1.00 87.69 98 ILE A O 1
ATOM 794 N N . PHE A 1 99 ? 13.932 -4.390 -8.430 1.00 89.38 99 PHE A N 1
ATOM 795 C CA . PHE A 1 99 ? 14.441 -4.160 -9.775 1.00 89.38 99 PHE A CA 1
ATOM 796 C C . PHE A 1 99 ? 14.838 -2.696 -9.951 1.00 89.38 99 PHE A C 1
ATOM 798 O O . PHE A 1 99 ? 14.187 -1.796 -9.425 1.00 89.38 99 PHE A O 1
ATOM 805 N N . TYR A 1 100 ? 15.899 -2.460 -10.719 1.00 87.25 100 TYR A N 1
ATOM 806 C CA . TYR A 1 100 ? 16.423 -1.126 -11.010 1.00 87.25 100 TYR A CA 1
ATOM 807 C C . TYR A 1 100 ? 16.280 -0.855 -12.500 1.00 87.25 100 TYR A C 1
ATOM 809 O O . TYR A 1 100 ? 16.721 -1.667 -13.319 1.00 87.25 100 TYR A O 1
ATOM 817 N N . MET A 1 101 ? 15.673 0.274 -12.849 1.00 84.81 101 MET A N 1
ATOM 818 C CA . MET A 1 101 ? 15.362 0.602 -14.232 1.00 84.81 101 MET A CA 1
ATOM 819 C C . MET A 1 101 ? 15.746 2.039 -14.562 1.00 84.81 101 MET A C 1
ATOM 821 O O . MET A 1 101 ? 15.353 2.983 -13.873 1.00 84.81 101 MET A O 1
ATOM 825 N N . GLN A 1 102 ? 16.487 2.205 -15.655 1.00 82.31 102 GLN A N 1
ATOM 826 C CA . GLN A 1 102 ? 16.846 3.514 -16.173 1.00 82.31 102 GLN A CA 1
ATOM 827 C C . GLN A 1 102 ? 15.963 3.836 -17.380 1.00 82.31 102 GLN A C 1
ATOM 829 O O . GLN A 1 102 ? 16.108 3.251 -18.449 1.00 82.31 102 GLN A O 1
ATOM 834 N N . ASN A 1 103 ? 15.058 4.799 -17.209 1.00 78.44 103 ASN A N 1
ATOM 835 C CA . ASN A 1 103 ? 14.069 5.170 -18.223 1.00 78.44 103 ASN A CA 1
ATOM 836 C C . ASN A 1 103 ? 14.502 6.394 -19.053 1.00 78.44 103 ASN A C 1
ATOM 838 O O . ASN A 1 103 ? 13.690 6.975 -19.776 1.00 78.44 103 ASN A O 1
ATOM 842 N N . SER A 1 104 ? 15.784 6.775 -18.981 1.00 76.69 104 SER A N 1
ATOM 843 C CA . SER A 1 104 ? 16.398 7.889 -19.723 1.00 76.69 104 SER A CA 1
ATOM 844 C C . SER A 1 104 ? 16.128 7.829 -21.233 1.00 76.69 104 SER A C 1
ATOM 846 O O . SER A 1 104 ? 15.965 8.873 -21.866 1.00 76.69 104 SER A O 1
ATOM 848 N N . ALA A 1 105 ? 15.989 6.629 -21.805 1.00 70.00 105 ALA A N 1
ATOM 849 C CA . ALA A 1 105 ? 15.709 6.408 -23.226 1.00 70.00 105 ALA A CA 1
ATOM 850 C C . ALA A 1 105 ? 14.401 7.055 -23.724 1.00 70.00 105 ALA A C 1
ATOM 852 O O . ALA A 1 105 ? 14.276 7.322 -24.916 1.00 70.00 105 ALA A O 1
ATOM 853 N N . PHE A 1 106 ? 13.450 7.349 -22.832 1.00 72.94 106 PHE A N 1
ATOM 854 C CA . PHE A 1 106 ? 12.174 7.990 -23.175 1.00 72.94 106 PHE A CA 1
ATOM 855 C C . PHE A 1 106 ? 12.126 9.488 -22.844 1.00 72.94 106 PHE A C 1
ATOM 857 O O . PHE A 1 106 ? 11.098 10.132 -23.035 1.00 72.94 106 PHE A O 1
ATOM 864 N N . SER A 1 107 ? 13.212 10.043 -22.300 1.00 72.75 107 SER A N 1
ATOM 865 C CA . SER A 1 107 ? 13.209 11.380 -21.691 1.00 72.75 107 SER A CA 1
ATOM 866 C C . SER A 1 107 ? 13.429 12.530 -22.672 1.00 72.75 107 SER A C 1
ATOM 868 O O . SER A 1 107 ? 13.095 13.671 -22.360 1.00 72.75 107 SER A O 1
ATOM 870 N N . SER A 1 108 ? 14.010 12.259 -23.842 1.00 77.12 108 SER A N 1
ATOM 871 C CA . SER A 1 108 ? 14.389 13.287 -24.813 1.00 77.12 108 SER A CA 1
ATOM 872 C C . SER A 1 108 ? 14.129 12.838 -26.247 1.00 77.12 108 SER A C 1
ATOM 874 O O . SER A 1 108 ? 14.089 11.644 -26.536 1.00 77.12 108 SER A O 1
ATOM 876 N N . ASP A 1 109 ? 13.940 13.810 -27.141 1.00 80.88 109 ASP A N 1
ATOM 877 C CA . ASP A 1 109 ? 13.644 13.558 -28.551 1.00 80.88 109 ASP A CA 1
ATOM 878 C C . ASP A 1 109 ? 14.830 12.852 -29.241 1.00 80.88 109 ASP A C 1
ATOM 880 O O . ASP A 1 109 ? 15.929 13.425 -29.271 1.00 80.88 109 ASP A O 1
ATOM 884 N N . PRO A 1 110 ? 14.625 11.664 -29.849 1.00 81.81 110 PRO A N 1
ATOM 885 C CA . PRO A 1 110 ? 15.655 10.933 -30.585 1.00 81.81 110 PRO A CA 1
ATOM 886 C C . PRO A 1 110 ? 16.390 11.739 -31.661 1.00 81.81 110 PRO A C 1
ATOM 888 O O . PRO A 1 110 ? 17.520 11.394 -32.011 1.00 81.81 110 PRO A O 1
ATOM 891 N N . GLN A 1 111 ? 15.776 12.799 -32.200 1.00 81.81 111 GLN A N 1
ATOM 892 C CA . GLN A 1 111 ? 16.393 13.663 -33.214 1.00 81.81 111 GLN A CA 1
ATOM 893 C C . GLN A 1 111 ? 17.476 14.588 -32.646 1.00 81.81 111 GLN A C 1
ATOM 895 O O . GLN A 1 111 ? 18.321 15.083 -33.389 1.00 81.81 111 GLN A O 1
ATOM 900 N N . THR A 1 112 ? 17.469 14.812 -31.332 1.00 84.62 112 THR A N 1
ATOM 901 C CA . THR A 1 112 ? 18.405 15.712 -30.640 1.00 84.62 112 THR A CA 1
ATOM 902 C C . THR A 1 112 ? 19.637 14.991 -30.094 1.00 84.62 112 THR A C 1
ATOM 904 O O . THR A 1 112 ? 20.539 15.622 -29.541 1.00 84.62 112 THR A O 1
ATOM 907 N N . TRP A 1 113 ? 19.694 13.664 -30.228 1.00 85.69 113 TRP A N 1
ATOM 908 C CA . TRP A 1 113 ? 20.747 12.860 -29.625 1.00 85.69 113 TRP A CA 1
ATOM 909 C C . TRP A 1 113 ? 22.057 12.968 -30.396 1.00 85.69 113 TRP A C 1
ATOM 911 O O . TRP A 1 113 ? 22.137 12.655 -31.585 1.00 85.69 113 TRP A O 1
ATOM 921 N N . SER A 1 114 ? 23.116 13.337 -29.678 1.00 86.81 114 SER A N 1
ATOM 922 C CA . SER A 1 114 ? 24.481 13.138 -30.158 1.00 86.81 114 SER A CA 1
ATOM 923 C C . SER A 1 114 ? 24.804 11.641 -30.265 1.00 86.81 114 SER A C 1
ATOM 925 O O . SER A 1 114 ? 24.149 10.807 -29.635 1.00 86.81 114 SER A O 1
ATOM 927 N N . GLU A 1 115 ? 25.845 11.289 -31.020 1.00 86.44 115 GLU A N 1
ATOM 928 C CA . GLU A 1 115 ? 26.331 9.905 -31.123 1.00 86.44 115 GLU A CA 1
ATOM 929 C C . GLU A 1 115 ? 26.649 9.312 -29.738 1.00 86.44 115 GLU A C 1
ATOM 931 O O . GLU A 1 115 ? 26.166 8.234 -29.400 1.00 86.44 115 GLU A O 1
ATOM 936 N N . GLN A 1 116 ? 27.319 10.089 -28.881 1.00 86.00 116 GLN A N 1
ATOM 937 C CA . GLN A 1 116 ? 27.620 9.712 -27.495 1.00 86.00 116 GLN A CA 1
ATOM 938 C C . GLN A 1 116 ? 26.350 9.488 -26.661 1.00 86.00 116 GLN A C 1
ATOM 940 O O . GLN A 1 116 ? 26.246 8.514 -25.917 1.00 86.00 116 GLN A O 1
ATOM 945 N N . THR A 1 117 ? 25.353 10.369 -26.793 1.00 85.06 117 THR A N 1
ATOM 946 C CA . THR A 1 117 ? 24.058 10.219 -26.109 1.00 85.06 117 THR A CA 1
ATOM 947 C C . THR A 1 117 ? 23.367 8.932 -26.546 1.00 85.06 117 THR A C 1
ATOM 949 O O . THR A 1 117 ? 22.849 8.195 -25.713 1.00 85.06 117 THR A O 1
ATOM 952 N N . ARG A 1 118 ? 23.394 8.628 -27.844 1.00 86.19 118 ARG A N 1
ATOM 953 C CA . ARG A 1 118 ? 22.755 7.441 -28.408 1.00 86.19 118 ARG A CA 1
ATOM 954 C C . ARG A 1 118 ? 23.399 6.149 -27.900 1.00 86.19 118 ARG A C 1
ATOM 956 O O . ARG A 1 118 ? 22.674 5.217 -27.569 1.00 86.19 118 ARG A O 1
ATOM 963 N N . GLU A 1 119 ? 24.726 6.102 -27.787 1.00 87.06 119 GLU A N 1
ATOM 964 C CA . GLU A 1 119 ? 25.443 4.955 -27.211 1.00 87.06 119 GLU A CA 1
ATOM 965 C C . GLU A 1 119 ? 25.057 4.706 -25.747 1.00 87.06 119 GLU A C 1
ATOM 967 O O . GLU A 1 119 ? 24.778 3.568 -25.360 1.00 87.06 119 GLU A O 1
ATOM 972 N N . ILE A 1 120 ? 24.988 5.771 -24.941 1.00 85.56 120 ILE A N 1
ATOM 973 C CA . ILE A 1 120 ? 24.584 5.691 -23.530 1.00 85.56 120 ILE A CA 1
ATOM 974 C C . ILE A 1 120 ? 23.137 5.199 -23.417 1.00 85.56 120 ILE A C 1
ATOM 976 O O . ILE A 1 120 ? 22.871 4.228 -22.712 1.00 85.56 120 ILE A O 1
ATOM 980 N N . LEU A 1 121 ? 22.210 5.807 -24.161 1.00 86.12 121 LEU A N 1
ATOM 981 C CA . LEU A 1 121 ? 20.795 5.436 -24.117 1.00 86.12 121 LEU A CA 1
ATOM 982 C C . LEU A 1 121 ? 20.546 4.016 -24.636 1.00 86.12 121 LEU A C 1
ATOM 984 O O . LEU A 1 121 ? 19.710 3.303 -24.086 1.00 86.12 121 LEU A O 1
ATOM 988 N N . GLN A 1 122 ? 21.292 3.564 -25.648 1.00 87.69 122 GLN A N 1
ATOM 989 C CA . GLN A 1 122 ? 21.207 2.186 -26.133 1.00 87.69 122 GLN A CA 1
ATOM 990 C C . GLN A 1 122 ? 21.682 1.186 -25.075 1.00 87.69 122 GLN A C 1
ATOM 992 O O . GLN A 1 122 ? 21.098 0.109 -24.922 1.00 87.69 122 GLN A O 1
ATOM 997 N N . ARG A 1 123 ? 22.740 1.524 -24.331 1.00 86.50 123 ARG A N 1
ATOM 998 C CA . ARG A 1 123 ? 23.212 0.706 -23.213 1.00 86.50 123 ARG A CA 1
ATOM 999 C C . ARG A 1 123 ? 22.165 0.642 -22.099 1.00 86.50 123 ARG A C 1
ATOM 1001 O O . ARG A 1 123 ? 21.837 -0.462 -21.664 1.00 86.50 123 ARG A O 1
ATOM 1008 N N . ASP A 1 124 ? 21.629 1.786 -21.683 1.00 85.25 124 ASP A N 1
ATOM 1009 C CA . ASP A 1 124 ? 20.587 1.877 -20.651 1.00 85.25 124 ASP A CA 1
ATOM 1010 C C . ASP A 1 124 ? 19.324 1.101 -21.054 1.00 85.25 124 ASP A C 1
ATOM 1012 O O . ASP A 1 124 ? 18.736 0.383 -20.242 1.00 85.25 124 ASP A O 1
ATOM 1016 N N . TRP A 1 125 ? 18.947 1.180 -22.333 1.00 86.94 125 TRP A N 1
ATOM 1017 C CA . TRP A 1 125 ? 17.850 0.416 -22.916 1.00 86.94 125 TRP A CA 1
ATOM 1018 C C . TRP A 1 125 ? 18.078 -1.091 -22.815 1.00 86.94 125 TRP A C 1
ATOM 1020 O O . TRP A 1 125 ? 17.225 -1.817 -22.307 1.00 86.94 125 TRP A O 1
ATOM 1030 N N . ASN A 1 126 ? 19.241 -1.572 -23.259 1.00 89.38 126 ASN A N 1
ATOM 1031 C CA . ASN A 1 126 ? 19.561 -2.999 -23.236 1.00 89.38 126 ASN A CA 1
ATOM 1032 C C . ASN A 1 126 ? 19.535 -3.560 -21.808 1.00 89.38 126 ASN A C 1
ATOM 1034 O O . ASN A 1 126 ? 18.994 -4.645 -21.588 1.00 89.38 126 ASN A O 1
ATOM 1038 N N . ILE A 1 127 ? 20.073 -2.811 -20.840 1.00 87.31 127 ILE A N 1
ATOM 1039 C CA . ILE A 1 127 ? 20.019 -3.173 -19.418 1.00 87.31 127 ILE A CA 1
ATOM 1040 C C . ILE A 1 127 ? 18.562 -3.218 -18.945 1.00 87.31 127 ILE A C 1
ATOM 1042 O O . ILE A 1 127 ? 18.144 -4.203 -18.344 1.00 87.31 127 ILE A O 1
ATOM 1046 N N . SER A 1 128 ? 17.760 -2.205 -19.274 1.00 88.00 128 SER A N 1
ATOM 1047 C CA . SER A 1 128 ? 16.350 -2.140 -18.873 1.00 88.00 128 SER A CA 1
ATOM 1048 C C . SER A 1 128 ? 15.514 -3.290 -19.449 1.00 88.00 128 SER A C 1
ATOM 1050 O O . SER A 1 128 ? 14.660 -3.836 -18.753 1.00 88.00 128 SER A O 1
ATOM 1052 N N . ILE A 1 129 ? 15.793 -3.731 -20.680 1.00 89.25 129 ILE A N 1
ATOM 1053 C CA . ILE A 1 129 ? 15.157 -4.916 -21.278 1.00 89.25 129 ILE A CA 1
ATOM 1054 C C . ILE A 1 129 ? 15.573 -6.208 -20.566 1.00 89.25 129 ILE A C 1
ATOM 1056 O O . ILE A 1 129 ? 14.735 -7.085 -20.351 1.00 89.25 129 ILE A O 1
ATOM 1060 N N . GLN A 1 130 ? 16.840 -6.342 -20.167 1.00 91.12 130 GLN A N 1
ATOM 1061 C CA . GLN A 1 130 ? 17.280 -7.483 -19.358 1.00 91.12 130 GLN A CA 1
ATOM 1062 C C . GLN A 1 130 ? 16.568 -7.508 -18.002 1.00 91.12 130 GLN A C 1
ATOM 1064 O O . GLN A 1 130 ? 15.994 -8.537 -17.647 1.00 91.12 130 GLN A O 1
ATOM 1069 N N . THR A 1 131 ? 16.496 -6.365 -17.314 1.00 90.56 131 THR A N 1
ATOM 1070 C CA . THR A 1 131 ? 15.737 -6.214 -16.066 1.00 90.56 131 THR A CA 1
ATOM 1071 C C . THR A 1 131 ? 14.270 -6.602 -16.253 1.00 90.56 131 THR A C 1
ATOM 1073 O O . THR A 1 131 ? 13.727 -7.334 -15.432 1.00 90.56 131 THR A O 1
ATOM 1076 N N . MET A 1 132 ? 13.628 -6.178 -17.348 1.00 90.12 132 MET A N 1
ATOM 1077 C CA . MET A 1 132 ? 12.243 -6.558 -17.647 1.00 90.12 132 MET A CA 1
ATOM 1078 C C . MET A 1 132 ? 12.079 -8.062 -17.853 1.00 90.12 132 MET A C 1
ATOM 1080 O O . MET A 1 132 ? 11.109 -8.638 -17.370 1.00 90.12 132 MET A O 1
ATOM 1084 N N . ASN A 1 133 ? 13.018 -8.723 -18.532 1.00 92.75 133 ASN A N 1
ATOM 1085 C CA . ASN A 1 133 ? 12.967 -10.175 -18.692 1.00 92.75 133 ASN A CA 1
ATOM 1086 C C . ASN A 1 133 ? 13.062 -10.894 -17.344 1.00 92.75 133 ASN A C 1
ATOM 1088 O O . ASN A 1 133 ? 12.336 -11.860 -17.116 1.00 92.75 133 ASN A O 1
ATOM 1092 N N . ASP A 1 134 ? 13.928 -10.426 -16.448 1.00 92.56 134 ASP A N 1
ATOM 1093 C CA . ASP A 1 134 ? 14.052 -11.002 -15.111 1.00 92.56 134 ASP A CA 1
ATOM 1094 C C . ASP A 1 134 ? 12.819 -10.704 -14.248 1.00 92.56 134 ASP A C 1
ATOM 1096 O O . ASP A 1 134 ? 12.316 -11.605 -13.580 1.00 92.56 134 ASP A O 1
ATOM 1100 N N . PHE A 1 135 ? 12.244 -9.505 -14.363 1.00 92.38 135 PHE A N 1
ATOM 1101 C CA . PHE A 1 135 ? 10.958 -9.157 -13.757 1.00 92.38 135 PHE A CA 1
ATOM 1102 C C . PHE A 1 135 ? 9.833 -10.095 -14.217 1.00 92.38 135 PHE A C 1
ATOM 1104 O O . PHE A 1 135 ? 9.118 -10.654 -13.386 1.00 92.38 135 PHE A O 1
ATOM 1111 N N . ILE A 1 136 ? 9.705 -10.341 -15.526 1.00 91.94 136 ILE A N 1
ATOM 1112 C CA . ILE A 1 136 ? 8.712 -11.283 -16.058 1.00 91.94 136 ILE A CA 1
ATOM 1113 C C . ILE A 1 136 ? 8.961 -12.705 -15.539 1.00 91.94 136 ILE A C 1
ATOM 1115 O O . ILE A 1 136 ? 8.005 -13.378 -15.156 1.00 91.94 136 ILE A O 1
ATOM 1119 N N . LYS A 1 137 ? 10.215 -13.176 -15.478 1.00 92.94 137 LYS A N 1
ATOM 1120 C CA . LYS A 1 137 ? 10.528 -14.493 -14.892 1.00 92.94 137 LYS A CA 1
ATOM 1121 C C . LYS A 1 137 ? 10.070 -14.571 -13.438 1.00 92.94 137 LYS A C 1
ATOM 1123 O O . LYS A 1 137 ? 9.456 -15.564 -13.061 1.00 92.94 137 LYS A O 1
ATOM 1128 N N . THR A 1 138 ? 10.317 -13.530 -12.644 1.00 91.94 138 THR A N 1
ATOM 1129 C CA . THR A 1 138 ? 9.833 -13.453 -11.262 1.00 91.94 138 THR A CA 1
ATOM 1130 C C . THR A 1 138 ? 8.309 -13.502 -11.203 1.00 91.94 138 THR A C 1
ATOM 1132 O O . THR A 1 138 ? 7.778 -14.291 -10.429 1.00 91.94 138 THR A O 1
ATOM 1135 N N . LEU A 1 139 ? 7.595 -12.761 -12.059 1.00 91.56 139 LEU A N 1
ATOM 1136 C CA . LEU A 1 139 ? 6.128 -12.815 -12.117 1.00 91.56 139 LEU A CA 1
ATOM 1137 C C . LEU A 1 139 ? 5.588 -14.218 -12.420 1.00 91.56 139 LEU A C 1
ATOM 1139 O O . LEU A 1 139 ? 4.569 -14.604 -11.858 1.00 91.56 139 LEU A O 1
ATOM 1143 N N . VAL A 1 140 ? 6.251 -14.983 -13.294 1.00 91.75 140 VAL A N 1
ATOM 1144 C CA . VAL A 1 140 ? 5.844 -16.364 -13.615 1.00 91.75 140 VAL A CA 1
ATOM 1145 C C . VAL A 1 140 ? 6.027 -17.306 -12.420 1.00 91.75 140 VAL A C 1
ATOM 1147 O O . VAL A 1 140 ? 5.286 -18.277 -12.293 1.00 91.75 140 VAL A O 1
ATOM 1150 N N . LEU A 1 141 ? 6.997 -17.031 -11.545 1.00 91.38 141 LEU A N 1
ATOM 1151 C CA . LEU A 1 141 ? 7.271 -17.844 -10.357 1.00 91.38 141 LEU A CA 1
ATOM 1152 C C . LEU A 1 141 ? 6.338 -17.531 -9.178 1.00 91.38 141 LEU A C 1
ATOM 1154 O O . LEU A 1 141 ? 6.263 -18.328 -8.243 1.00 91.38 141 LEU A O 1
ATOM 1158 N N . LEU A 1 142 ? 5.635 -16.394 -9.199 1.00 91.38 142 LEU A N 1
ATOM 1159 C CA . LEU A 1 142 ? 4.724 -16.006 -8.126 1.00 91.38 142 LEU A CA 1
ATOM 1160 C C . LEU A 1 142 ? 3.408 -16.787 -8.195 1.00 91.38 142 LEU A C 1
ATOM 1162 O O . LEU A 1 142 ? 2.712 -16.801 -9.212 1.00 91.38 142 LEU A O 1
ATOM 1166 N N . ALA A 1 143 ? 3.032 -17.395 -7.071 1.00 90.44 143 ALA A N 1
ATOM 1167 C CA . ALA A 1 143 ? 1.723 -18.014 -6.910 1.00 90.44 143 ALA A CA 1
ATOM 1168 C C . ALA A 1 143 ? 0.658 -16.929 -6.658 1.00 90.44 143 ALA A C 1
ATOM 1170 O O . ALA A 1 143 ? 0.888 -16.063 -5.814 1.00 90.44 143 ALA A O 1
ATOM 1171 N N . PRO A 1 144 ? -0.505 -16.953 -7.334 1.00 90.94 144 PRO A N 1
ATOM 1172 C CA . PRO A 1 144 ? -1.586 -16.011 -7.056 1.00 90.94 144 PRO A CA 1
ATOM 1173 C C . PRO A 1 144 ? -2.067 -16.093 -5.602 1.00 90.94 144 PRO A C 1
ATOM 1175 O O . PRO A 1 144 ? -2.294 -17.184 -5.079 1.00 90.94 144 PRO A O 1
ATOM 1178 N N . VAL A 1 145 ? -2.268 -14.937 -4.969 1.00 91.00 145 VAL A N 1
ATOM 1179 C CA . VAL A 1 145 ? -2.800 -14.813 -3.604 1.00 91.00 145 VAL A CA 1
ATOM 1180 C C . VAL A 1 145 ? -4.259 -14.382 -3.675 1.00 91.00 145 VAL A C 1
ATOM 1182 O O . VAL A 1 145 ? -4.612 -13.504 -4.460 1.00 91.00 145 VAL A O 1
ATOM 1185 N N . SER A 1 146 ? -5.125 -14.999 -2.869 1.00 91.12 146 SER A N 1
ATOM 1186 C CA . SER A 1 146 ? -6.534 -14.600 -2.805 1.00 91.12 146 SER A CA 1
ATOM 1187 C C . SER A 1 146 ? -6.684 -13.216 -2.178 1.00 91.12 146 SER A C 1
ATOM 1189 O O . SER A 1 146 ? -6.135 -12.942 -1.113 1.00 91.12 146 SER A O 1
ATOM 1191 N N . THR A 1 147 ? -7.491 -12.364 -2.802 1.00 90.88 147 THR A N 1
ATOM 1192 C CA . THR A 1 147 ? -7.852 -11.022 -2.308 1.00 90.88 147 THR A CA 1
ATOM 1193 C C . THR A 1 147 ? -8.841 -11.056 -1.147 1.00 90.88 147 THR A C 1
ATOM 1195 O O . THR A 1 147 ? -9.085 -10.029 -0.514 1.00 90.88 147 THR A O 1
ATOM 1198 N N . LYS A 1 148 ? -9.369 -12.237 -0.805 1.00 89.38 148 LYS A N 1
ATOM 1199 C CA . LYS A 1 148 ? -10.318 -12.408 0.293 1.00 89.38 148 LYS A CA 1
ATOM 1200 C C . LYS A 1 148 ? -9.765 -11.919 1.630 1.00 89.38 148 LYS A C 1
ATOM 1202 O O . LYS A 1 148 ? -10.462 -11.206 2.336 1.00 89.38 148 LYS A O 1
ATOM 1207 N N . SER A 1 149 ? -8.506 -12.216 1.954 1.00 85.94 149 SER A N 1
ATOM 1208 C CA . SER A 1 149 ? -7.905 -11.741 3.210 1.00 85.94 149 SER A CA 1
ATOM 1209 C C . SER A 1 149 ? -7.789 -10.214 3.272 1.00 85.94 149 SER A C 1
ATOM 1211 O O . SER A 1 149 ? -7.812 -9.636 4.354 1.00 85.94 149 SER A O 1
ATOM 1213 N N . LEU A 1 150 ? -7.711 -9.546 2.120 1.00 86.12 150 LEU A N 1
ATOM 1214 C CA . LEU A 1 150 ? -7.691 -8.091 2.021 1.00 86.12 150 LEU A CA 1
ATOM 1215 C C . LEU A 1 150 ? -9.099 -7.493 2.197 1.00 86.12 150 LEU A C 1
ATOM 1217 O O . LEU A 1 150 ? -9.243 -6.423 2.789 1.00 86.12 150 LEU A O 1
ATOM 1221 N N . LEU A 1 151 ? -10.139 -8.195 1.733 1.00 85.44 151 LEU A N 1
ATOM 1222 C CA . LEU A 1 151 ? -11.539 -7.873 2.036 1.00 85.44 151 LEU A CA 1
ATOM 1223 C C . LEU A 1 151 ? -11.845 -8.057 3.526 1.00 85.44 151 LEU A C 1
ATOM 1225 O O . LEU A 1 151 ? -12.395 -7.149 4.148 1.00 85.44 151 LEU A O 1
ATOM 1229 N N . ASP A 1 152 ? -11.448 -9.194 4.098 1.00 88.00 152 ASP A N 1
ATOM 1230 C CA . ASP A 1 152 ? -11.658 -9.522 5.510 1.00 88.00 152 ASP A CA 1
ATOM 1231 C C . ASP A 1 152 ? -10.984 -8.469 6.408 1.00 88.00 152 ASP A C 1
ATOM 1233 O O . ASP A 1 152 ? -11.643 -7.864 7.253 1.00 88.00 152 ASP A O 1
ATOM 1237 N N . LEU A 1 153 ? -9.720 -8.118 6.128 1.00 86.94 153 LEU A N 1
ATOM 1238 C CA . LEU A 1 153 ? -8.999 -7.063 6.850 1.00 86.94 153 LEU A CA 1
ATOM 1239 C C . LEU A 1 153 ? -9.702 -5.696 6.763 1.00 86.94 153 LEU A C 1
ATOM 1241 O O . LEU A 1 153 ? -9.718 -4.929 7.729 1.00 86.94 153 LEU A O 1
ATOM 1245 N N . ASN A 1 154 ? -10.272 -5.358 5.604 1.00 85.12 154 ASN A N 1
ATOM 1246 C CA . ASN A 1 154 ? -11.005 -4.106 5.432 1.00 85.12 154 ASN A CA 1
ATOM 1247 C C . ASN A 1 154 ? -12.324 -4.101 6.223 1.00 85.12 154 ASN A C 1
ATOM 1249 O O . ASN A 1 154 ? -12.676 -3.086 6.828 1.00 85.12 154 ASN A O 1
ATOM 1253 N N . ASN A 1 155 ? -13.024 -5.235 6.268 1.00 87.38 155 ASN A N 1
ATOM 1254 C CA . ASN A 1 155 ? -14.240 -5.399 7.062 1.00 87.38 155 ASN A CA 1
ATOM 1255 C C . ASN A 1 155 ? -13.945 -5.282 8.561 1.00 87.38 155 ASN A C 1
ATOM 1257 O O . ASN A 1 155 ? -14.597 -4.489 9.243 1.00 87.38 155 ASN A O 1
ATOM 1261 N N . ASP A 1 156 ? -12.913 -5.973 9.049 1.00 89.00 156 ASP A N 1
ATOM 1262 C CA . ASP A 1 156 ? -12.475 -5.903 10.447 1.00 89.00 156 ASP A CA 1
ATOM 1263 C C . ASP A 1 156 ? -12.148 -4.462 10.857 1.00 89.00 156 ASP A C 1
ATOM 1265 O O . ASP A 1 156 ? -12.555 -3.984 11.917 1.00 89.00 156 ASP A O 1
ATOM 1269 N N . ARG A 1 157 ? -11.486 -3.704 9.977 1.00 87.12 157 ARG A N 1
ATOM 1270 C CA . ARG A 1 157 ? -11.209 -2.277 10.201 1.00 87.12 157 ARG A CA 1
ATOM 1271 C C . ARG A 1 157 ? -12.458 -1.428 10.292 1.00 87.12 157 ARG A C 1
ATOM 1273 O O . ARG A 1 157 ? -12.503 -0.514 11.113 1.00 87.12 157 ARG A O 1
ATOM 1280 N N . ASN A 1 158 ? -13.444 -1.683 9.442 1.00 86.81 158 ASN A N 1
ATOM 1281 C CA . ASN A 1 158 ? -14.699 -0.942 9.473 1.00 86.81 158 ASN A CA 1
ATOM 1282 C C . ASN A 1 158 ? -15.466 -1.226 10.769 1.00 86.81 158 ASN A C 1
ATOM 1284 O O . ASN A 1 158 ? -15.985 -0.288 11.375 1.00 86.81 158 ASN A O 1
ATOM 1288 N N . ILE A 1 159 ? -15.439 -2.471 11.254 1.00 93.19 159 ILE A N 1
ATOM 1289 C CA . ILE A 1 159 ? -15.987 -2.841 12.564 1.00 93.19 159 ILE A CA 1
ATOM 1290 C C . ILE A 1 159 ? -15.259 -2.082 13.679 1.00 93.19 159 ILE A C 1
ATOM 1292 O O . ILE A 1 159 ? -15.905 -1.405 14.478 1.00 93.19 159 ILE A O 1
ATOM 1296 N N . ILE A 1 160 ? -13.922 -2.114 13.705 1.00 92.56 160 ILE A N 1
ATOM 1297 C CA . ILE A 1 160 ? -13.116 -1.405 14.713 1.00 92.56 160 ILE A CA 1
ATOM 1298 C C . ILE A 1 160 ? -13.402 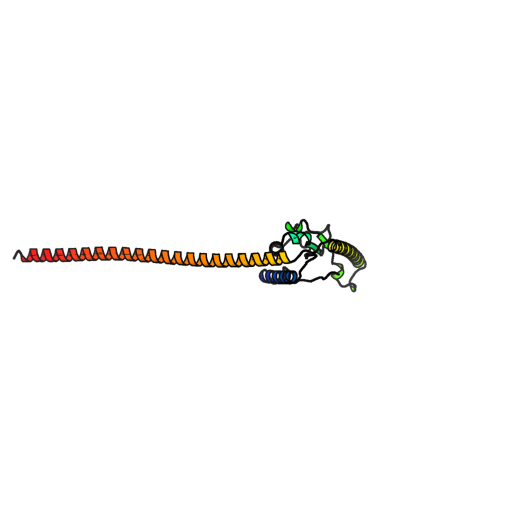0.102 14.692 1.00 92.56 160 ILE A C 1
ATOM 1300 O O . ILE A 1 160 ? -13.579 0.712 15.745 1.00 92.56 160 ILE A O 1
ATOM 1304 N N . ARG A 1 161 ? -13.493 0.716 13.505 1.00 89.75 161 ARG A N 1
ATOM 1305 C CA . ARG A 1 161 ? -13.845 2.139 13.361 1.00 89.75 161 ARG A CA 1
ATOM 1306 C C . ARG A 1 161 ? -15.221 2.448 13.932 1.00 89.75 161 ARG A C 1
ATOM 1308 O O . ARG A 1 161 ? -15.360 3.462 14.609 1.00 89.75 161 ARG A O 1
ATOM 1315 N N . SER A 1 162 ? -16.205 1.587 13.680 1.00 92.94 162 SER A N 1
ATOM 1316 C CA . SER A 1 162 ? -17.548 1.745 14.236 1.00 92.94 162 SER A CA 1
ATOM 1317 C C . SER A 1 162 ? -17.513 1.683 15.761 1.00 92.94 162 SER A C 1
ATOM 1319 O O . SER A 1 162 ? -18.022 2.583 16.415 1.00 92.94 162 SER A O 1
ATOM 1321 N N . VAL A 1 163 ? -16.841 0.682 16.338 1.00 95.25 163 VAL A N 1
ATOM 1322 C CA . VAL A 1 163 ? -16.723 0.531 17.799 1.00 95.25 163 VAL A CA 1
ATOM 1323 C C . VAL A 1 163 ? -16.013 1.729 18.437 1.00 95.25 163 VAL A C 1
ATOM 1325 O O . VAL A 1 163 ? -16.450 2.228 19.475 1.00 95.25 163 VAL A O 1
ATOM 1328 N N . LEU A 1 164 ? -14.939 2.228 17.820 1.00 94.25 164 LEU A N 1
ATOM 1329 C CA . LEU A 1 164 ? -14.238 3.426 18.290 1.00 94.25 164 LEU A CA 1
ATOM 1330 C C . LEU A 1 164 ? -15.111 4.682 18.207 1.00 94.25 164 LEU A C 1
ATOM 1332 O O . LEU A 1 164 ? -15.029 5.537 19.089 1.00 94.25 164 LEU A O 1
ATOM 1336 N N . HIS A 1 165 ? -15.936 4.804 17.164 1.00 93.06 165 HIS A N 1
ATOM 1337 C CA . HIS A 1 165 ? -16.874 5.912 17.032 1.00 93.06 165 HIS A CA 1
ATOM 1338 C C . HIS A 1 165 ? -17.918 5.892 18.152 1.00 93.06 165 HIS A C 1
ATOM 1340 O O . HIS A 1 165 ? -18.059 6.893 18.851 1.00 93.06 165 HIS A O 1
ATOM 1346 N N . GLU A 1 166 ? -18.550 4.742 18.395 1.00 95.31 166 GLU A N 1
ATOM 1347 C CA . GLU A 1 166 ? -19.507 4.567 19.496 1.00 95.31 166 GLU A CA 1
ATOM 1348 C C . GLU A 1 166 ? -18.866 4.859 20.859 1.00 95.31 166 GLU A C 1
ATOM 1350 O O . GLU A 1 166 ? -19.408 5.613 21.663 1.00 95.31 166 GLU A O 1
ATOM 1355 N N . SER A 1 167 ? -17.654 4.346 21.097 1.00 95.94 167 SER A N 1
ATOM 1356 C CA . SER A 1 167 ? -16.912 4.607 22.339 1.00 95.94 167 SER A CA 1
ATOM 1357 C C . SER A 1 167 ? -16.665 6.103 22.551 1.00 95.94 167 SER A C 1
ATOM 1359 O O . SER A 1 167 ? -16.759 6.603 23.670 1.00 95.94 167 SER A O 1
ATOM 1361 N N . ARG A 1 168 ? -16.362 6.842 21.476 1.00 95.00 168 ARG A N 1
ATOM 1362 C CA . ARG A 1 168 ? -16.165 8.293 21.535 1.00 95.00 168 ARG A CA 1
ATOM 1363 C C . ARG A 1 168 ? -17.459 9.026 21.887 1.00 95.00 168 ARG A C 1
ATOM 1365 O O . ARG A 1 168 ? -17.394 9.966 22.673 1.00 95.00 168 ARG A O 1
ATOM 1372 N N . LEU A 1 169 ? -18.597 8.614 21.328 1.00 95.75 169 LEU A N 1
ATOM 1373 C CA . LEU A 1 169 ? -19.901 9.200 21.655 1.00 95.75 169 LEU A CA 1
ATOM 1374 C C . LEU A 1 169 ? -20.242 8.982 23.133 1.00 95.75 169 LEU A C 1
ATOM 1376 O O . LEU A 1 169 ? -20.564 9.943 23.823 1.00 95.75 169 LEU A O 1
ATOM 1380 N N . MET A 1 170 ? -20.043 7.765 23.647 1.00 94.31 170 MET A N 1
ATOM 1381 C CA . MET A 1 170 ? -20.254 7.462 25.068 1.00 94.31 170 MET A CA 1
ATOM 1382 C C . MET A 1 170 ? -19.366 8.311 25.985 1.00 94.31 170 MET A C 1
ATOM 1384 O O . MET A 1 170 ? -19.826 8.807 27.008 1.00 94.31 170 MET A O 1
ATOM 1388 N N . ILE A 1 171 ? -18.093 8.512 25.628 1.00 96.06 171 ILE A N 1
ATOM 1389 C CA . ILE A 1 171 ? -17.189 9.374 26.408 1.00 96.06 171 ILE A CA 1
ATOM 1390 C C . ILE A 1 171 ? -17.695 10.822 26.427 1.00 96.06 171 ILE A C 1
ATOM 1392 O O . ILE A 1 171 ? -17.623 11.470 27.467 1.00 96.06 171 ILE A O 1
ATOM 1396 N N . MET A 1 172 ? -18.222 11.324 25.309 1.00 94.50 172 MET A N 1
ATOM 1397 C CA . MET A 1 172 ? -18.793 12.673 25.251 1.00 94.50 172 MET A CA 1
ATOM 1398 C C . MET A 1 172 ? -20.049 12.805 26.120 1.00 94.50 172 MET A C 1
ATOM 1400 O O . MET A 1 172 ? -20.204 13.809 26.808 1.00 94.50 172 MET A O 1
ATOM 1404 N N . GLU A 1 173 ? -20.919 11.793 26.133 1.00 95.44 173 GLU A N 1
ATOM 1405 C CA . GLU A 1 173 ? -22.089 11.764 27.021 1.00 95.44 173 GLU A CA 1
ATOM 1406 C C . GLU A 1 173 ? -21.678 11.748 28.497 1.00 95.44 173 GLU A C 1
ATOM 1408 O O . GLU A 1 173 ? -22.230 12.496 29.301 1.00 95.44 173 GLU A O 1
ATOM 1413 N N . LEU A 1 174 ? -20.669 10.947 28.857 1.00 95.25 174 LEU A N 1
ATOM 1414 C CA . LEU A 1 174 ? -20.133 10.913 30.220 1.00 95.25 174 LEU A CA 1
ATOM 1415 C C . LEU A 1 174 ? -19.578 12.274 30.653 1.00 95.25 174 LEU A C 1
ATOM 1417 O O . LEU A 1 174 ? -19.841 12.698 31.774 1.00 95.25 174 LEU A O 1
ATOM 1421 N N . GLN A 1 175 ? -18.865 12.969 29.762 1.00 94.00 175 GLN A N 1
ATOM 1422 C CA . GLN A 1 175 ? -18.370 14.323 30.025 1.00 94.00 175 GLN A CA 1
ATOM 1423 C C . GLN A 1 175 ? -19.516 15.311 30.255 1.00 94.00 175 GLN A C 1
ATOM 1425 O O . GLN A 1 175 ? -19.461 16.102 31.190 1.00 94.00 175 GLN A O 1
ATOM 1430 N N . GLN A 1 176 ? -20.583 15.232 29.457 1.00 95.25 176 GLN A N 1
ATOM 1431 C CA . GLN A 1 176 ? -21.742 16.103 29.639 1.00 95.25 176 GLN A CA 1
ATOM 1432 C C . GLN A 1 176 ? -22.440 15.858 30.986 1.00 95.25 176 GLN A C 1
ATOM 1434 O O . GLN A 1 176 ? -22.812 16.809 31.670 1.00 95.25 176 GLN A O 1
ATOM 1439 N N . ILE A 1 177 ? -22.596 14.593 31.387 1.00 95.25 177 ILE A N 1
ATOM 1440 C CA . ILE A 1 177 ? -23.179 14.239 32.688 1.00 95.25 177 ILE A CA 1
ATOM 1441 C C . ILE A 1 177 ? -22.307 14.762 33.838 1.00 95.25 177 ILE A C 1
ATOM 1443 O O . ILE A 1 177 ? -22.840 15.252 34.833 1.00 95.25 177 ILE A O 1
ATOM 1447 N N . GLU A 1 178 ? -20.981 14.672 33.718 1.00 93.25 178 GLU A N 1
ATOM 1448 C CA . GLU A 1 178 ? -20.043 15.203 34.713 1.00 93.25 178 GLU A CA 1
ATOM 1449 C C . GLU A 1 178 ? -20.176 16.727 34.855 1.00 93.25 178 GLU A C 1
ATOM 1451 O O . GLU A 1 178 ? -20.307 17.232 35.972 1.00 93.25 178 GLU A O 1
ATOM 1456 N N . ASP A 1 179 ? -20.246 17.452 33.736 1.00 95.25 179 ASP A N 1
ATOM 1457 C CA . ASP A 1 179 ? -20.451 18.903 33.722 1.00 95.25 179 ASP A CA 1
ATOM 1458 C C . ASP A 1 179 ? -21.790 19.304 34.374 1.00 95.25 179 ASP A C 1
ATOM 1460 O O . ASP A 1 179 ? -21.851 20.247 35.173 1.00 95.25 179 ASP A O 1
ATOM 1464 N N . GLU A 1 180 ? -22.872 18.575 34.077 1.00 95.38 180 GLU A N 1
ATOM 1465 C CA . GLU A 1 180 ? -24.188 18.791 34.691 1.00 95.38 180 GLU A CA 1
ATOM 1466 C C . GLU A 1 180 ? -24.169 18.520 36.202 1.00 95.38 180 GLU A C 1
ATOM 1468 O O . GLU A 1 180 ? -24.762 19.278 36.978 1.00 95.38 180 GLU A O 1
ATOM 1473 N N . LEU A 1 181 ? -23.461 17.477 36.642 1.00 94.44 181 LEU A N 1
ATOM 1474 C CA . LEU A 1 181 ? -23.327 17.133 38.056 1.00 94.44 181 LEU A CA 1
ATOM 1475 C C . LEU A 1 181 ? -22.567 18.221 38.822 1.00 94.44 181 LEU A C 1
ATOM 1477 O O . LEU A 1 181 ? -23.035 18.659 39.874 1.00 94.44 181 LEU A O 1
ATOM 1481 N N . ILE A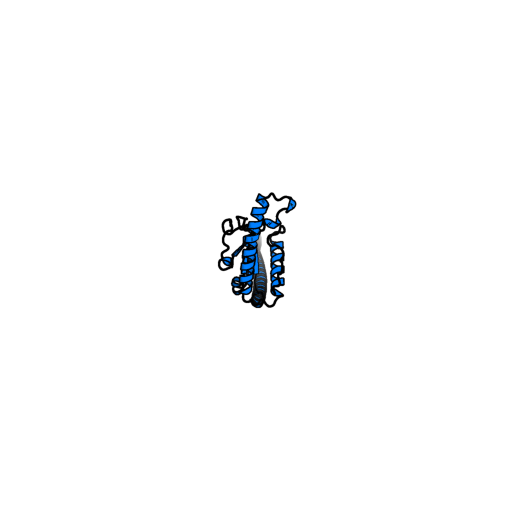 1 182 ? -21.468 18.734 38.261 1.00 95.06 182 ILE A N 1
ATOM 1482 C CA . ILE A 1 182 ? -20.716 19.861 38.833 1.00 95.06 182 ILE A CA 1
ATOM 1483 C C . ILE A 1 182 ? -21.614 21.101 38.964 1.00 95.06 182 ILE A C 1
ATOM 1485 O O . ILE A 1 182 ? -21.603 21.777 39.997 1.00 95.06 182 ILE A O 1
ATOM 1489 N N . ALA A 1 183 ? -22.424 21.405 37.945 1.00 93.88 183 ALA A N 1
ATOM 1490 C CA . ALA A 1 183 ? -23.344 22.540 37.983 1.00 93.88 183 ALA A CA 1
ATOM 1491 C C . ALA A 1 183 ? -24.431 22.379 39.065 1.00 93.88 183 ALA A C 1
ATOM 1493 O O . ALA A 1 183 ? -24.745 23.335 39.783 1.00 93.88 183 ALA A O 1
ATOM 1494 N N . LEU A 1 184 ? -24.988 21.172 39.216 1.00 93.75 184 LEU A N 1
ATOM 1495 C CA . LEU A 1 184 ? -25.974 20.862 40.253 1.00 93.75 184 LEU A CA 1
ATOM 1496 C C . LEU A 1 184 ? -25.377 20.939 41.661 1.00 93.75 184 LEU A C 1
ATOM 1498 O O . LEU A 1 184 ? -26.016 21.504 42.550 1.00 93.75 184 LEU A O 1
ATOM 1502 N N . GLU A 1 185 ? -24.162 20.433 41.872 1.00 91.81 185 GLU A N 1
ATOM 1503 C CA . GLU A 1 185 ? -23.460 20.544 43.156 1.00 91.81 185 GLU A CA 1
ATOM 1504 C C . GLU A 1 185 ? -23.223 22.008 43.542 1.00 91.81 185 GLU A C 1
ATOM 1506 O O . GLU A 1 185 ? -23.498 22.405 44.677 1.00 91.81 185 GLU A O 1
ATOM 1511 N N . GLN A 1 186 ? -22.797 22.845 42.591 1.00 91.25 186 GLN A N 1
ATOM 1512 C CA . GLN A 1 186 ? -22.639 24.283 42.819 1.00 91.25 186 GLN A CA 1
ATOM 1513 C C . GLN A 1 186 ? -23.971 24.961 43.160 1.00 91.25 186 GLN A C 1
ATOM 1515 O O . GLN A 1 186 ? -24.041 25.762 44.097 1.00 91.25 186 GLN A O 1
ATOM 1520 N N . ALA A 1 187 ? -25.047 24.632 42.441 1.00 90.50 187 ALA A N 1
ATOM 1521 C CA . ALA A 1 187 ? -26.374 25.173 42.713 1.00 90.50 187 ALA A CA 1
ATOM 1522 C C . ALA A 1 187 ? -26.896 24.749 44.098 1.00 90.50 187 ALA A C 1
ATOM 1524 O O . ALA A 1 187 ? -27.432 25.581 44.837 1.00 90.50 187 ALA A O 1
ATOM 1525 N N . ALA A 1 188 ? -26.701 23.483 44.478 1.00 88.31 188 ALA A N 1
ATOM 1526 C CA . ALA A 1 188 ? -27.062 22.958 45.791 1.00 88.31 188 ALA A CA 1
ATOM 1527 C C . ALA A 1 188 ? -26.260 23.636 46.911 1.00 88.31 188 ALA A C 1
ATOM 1529 O O . ALA A 1 188 ? -26.836 24.026 47.930 1.00 88.31 188 ALA A O 1
ATOM 1530 N N . PHE A 1 189 ? -24.959 23.855 46.701 1.00 90.25 189 PHE A N 1
ATOM 1531 C CA . PHE A 1 189 ? -24.109 24.596 47.629 1.00 90.25 189 PHE A CA 1
ATOM 1532 C C . PHE A 1 189 ? -24.625 26.027 47.840 1.00 90.25 189 PHE A C 1
ATOM 1534 O O . PHE A 1 189 ? -24.898 26.417 48.976 1.00 90.25 189 PHE A O 1
ATOM 1541 N N . ILE A 1 190 ? -24.869 26.778 46.760 1.00 86.50 190 ILE A N 1
ATOM 1542 C CA . ILE A 1 190 ? -25.424 28.143 46.824 1.00 86.50 190 ILE A CA 1
ATOM 1543 C C . ILE A 1 190 ? -26.780 28.156 47.540 1.00 86.50 190 ILE A C 1
ATOM 1545 O O . ILE A 1 190 ? -27.053 29.042 48.354 1.00 86.50 190 ILE A O 1
ATOM 1549 N N . TYR A 1 191 ? -27.646 27.183 47.251 1.00 82.44 191 TYR A N 1
ATOM 1550 C CA . TYR A 1 191 ? -28.948 27.077 47.899 1.00 82.44 191 TYR A CA 1
ATOM 1551 C C . TYR A 1 191 ? -28.809 26.844 49.409 1.00 82.44 191 TYR A C 1
ATOM 1553 O O . TYR A 1 191 ? -29.459 27.540 50.189 1.00 82.44 191 TYR A O 1
ATOM 1561 N N . SER A 1 192 ? -27.928 25.930 49.827 1.00 82.69 192 SER A N 1
ATOM 1562 C CA . SER A 1 192 ? -27.665 25.656 51.245 1.00 82.69 192 SER A CA 1
ATOM 1563 C C . SER A 1 192 ? -27.132 26.887 51.991 1.00 82.69 192 SER A C 1
ATOM 1565 O O . SER A 1 192 ? -27.690 27.251 53.027 1.00 82.69 192 SER A O 1
ATOM 1567 N N . GLU A 1 193 ? -26.164 27.611 51.414 1.00 80.69 193 GLU A N 1
ATOM 1568 C CA . GLU A 1 193 ? -25.650 28.873 51.966 1.00 80.69 193 GLU A CA 1
ATOM 1569 C C . GLU A 1 193 ? -26.760 29.920 52.136 1.00 80.69 193 GLU A C 1
ATOM 1571 O O . GLU A 1 193 ? -26.825 30.642 53.135 1.00 80.69 193 GLU A O 1
ATOM 1576 N N . ASN A 1 194 ? -27.642 30.036 51.141 1.00 77.94 194 ASN A N 1
ATOM 1577 C CA . ASN A 1 194 ? -28.738 30.993 51.187 1.00 77.94 194 ASN A CA 1
ATOM 1578 C C . ASN A 1 194 ? -29.749 30.624 52.277 1.00 77.94 194 ASN A C 1
ATOM 1580 O O . ASN A 1 194 ? -30.157 31.502 53.038 1.00 77.94 194 ASN A O 1
ATOM 1584 N N . VAL A 1 195 ? -30.128 29.349 52.404 1.00 76.81 195 VAL A N 1
ATOM 1585 C CA . VAL A 1 195 ? -31.020 28.870 53.475 1.00 76.81 195 VAL A CA 1
ATOM 1586 C C . VAL A 1 195 ? -30.425 29.153 54.857 1.00 76.81 195 VAL A C 1
ATOM 1588 O O . VAL A 1 195 ? -31.135 29.624 55.751 1.00 76.81 195 VAL A O 1
ATOM 1591 N N . GLU A 1 196 ? -29.123 28.942 55.035 1.00 72.44 196 GLU A N 1
ATOM 1592 C CA . GLU A 1 196 ? -28.432 29.224 56.294 1.00 72.44 196 GLU A CA 1
ATOM 1593 C C . GLU A 1 196 ? -28.453 30.727 56.630 1.00 72.44 196 GLU A C 1
ATOM 1595 O O . GLU A 1 196 ? -28.786 31.114 57.754 1.00 72.44 196 GLU A O 1
ATOM 1600 N N . LYS A 1 197 ? -28.235 31.599 55.634 1.00 71.31 197 LYS A N 1
ATOM 1601 C CA . LYS A 1 197 ? -28.358 33.064 55.775 1.00 71.31 197 LYS A CA 1
ATOM 1602 C C . LYS A 1 197 ? -29.788 33.509 56.107 1.00 71.31 197 LYS A C 1
ATOM 1604 O O . LYS A 1 197 ? -29.980 34.392 56.946 1.00 71.31 197 LYS A O 1
ATOM 1609 N N . TYR A 1 198 ? -30.806 32.922 55.474 1.00 66.81 198 TYR A N 1
ATOM 1610 C CA . TYR A 1 198 ? -32.211 33.254 55.750 1.00 66.81 198 TYR A CA 1
ATOM 1611 C C . TYR A 1 198 ? -32.641 32.817 57.154 1.00 66.81 198 TYR A C 1
ATOM 1613 O O . TYR A 1 198 ? -33.321 33.572 57.852 1.00 66.81 198 TYR A O 1
ATOM 1621 N N . THR A 1 199 ? -32.224 31.631 57.596 1.00 67.19 199 THR A N 1
ATOM 1622 C CA . THR A 1 199 ? -32.551 31.115 58.934 1.00 67.19 199 THR A CA 1
ATOM 1623 C C . THR A 1 199 ? -31.863 31.914 60.042 1.00 67.19 199 THR A C 1
ATOM 1625 O O . THR A 1 199 ? -32.526 32.288 61.013 1.00 67.19 199 THR A O 1
ATOM 1628 N N . THR A 1 200 ? -30.588 32.288 59.882 1.00 69.81 200 THR A N 1
ATOM 1629 C CA . THR A 1 200 ? -29.904 33.182 60.841 1.00 69.81 200 THR A CA 1
ATOM 1630 C C . THR A 1 200 ? -30.523 34.578 60.883 1.00 69.81 200 THR A C 1
ATOM 1632 O O . THR A 1 200 ? -30.751 35.113 61.970 1.00 69.81 200 THR A O 1
ATOM 1635 N N . LYS A 1 201 ? -30.840 35.174 59.726 1.00 64.25 201 LYS A N 1
ATOM 1636 C CA . LYS A 1 201 ? -31.416 36.526 59.657 1.00 64.25 201 LYS A CA 1
ATOM 1637 C C . LYS A 1 201 ? -32.820 36.592 60.260 1.00 64.25 201 LYS A C 1
ATOM 1639 O O . LYS A 1 201 ? -33.095 37.499 61.046 1.00 64.25 201 LYS A O 1
ATOM 1644 N N . ASN A 1 202 ? -33.679 35.618 59.957 1.00 61.69 202 ASN A N 1
ATOM 1645 C CA . ASN A 1 202 ? -35.017 35.550 60.544 1.00 61.69 202 ASN A CA 1
ATOM 1646 C C . ASN A 1 202 ? -34.950 35.254 62.047 1.00 61.69 202 ASN A C 1
ATOM 1648 O O . ASN A 1 202 ? -35.619 35.934 62.816 1.00 61.69 202 ASN A O 1
ATOM 1652 N N . GLY A 1 203 ? -34.082 34.340 62.497 1.00 60.28 203 GLY A N 1
ATOM 1653 C CA . GLY A 1 203 ? -33.889 34.069 63.927 1.00 60.28 203 GLY A CA 1
ATOM 1654 C C . GLY A 1 203 ? -33.409 35.292 64.723 1.00 60.28 203 GLY A C 1
ATOM 1655 O O . GLY A 1 203 ? -33.869 35.528 65.843 1.00 60.28 203 GLY A O 1
ATOM 1656 N N . ALA A 1 204 ? -32.533 36.114 64.136 1.00 60.66 204 ALA A N 1
ATOM 1657 C CA . ALA A 1 204 ? -32.086 37.375 64.728 1.00 60.66 204 ALA A CA 1
ATOM 1658 C C . ALA A 1 204 ? -33.201 38.439 64.764 1.00 60.66 204 ALA A C 1
ATOM 1660 O O . ALA A 1 204 ? -33.355 39.137 65.767 1.00 60.66 204 ALA A O 1
ATOM 1661 N N . GLN A 1 205 ? -34.015 38.540 63.707 1.00 60.78 205 GLN A N 1
ATOM 1662 C CA . GLN A 1 205 ? -35.168 39.445 63.672 1.00 60.78 205 GLN A CA 1
ATOM 1663 C C . GLN A 1 205 ? -36.247 39.050 64.688 1.00 60.78 205 GLN A C 1
ATOM 1665 O O . GLN A 1 205 ? -36.733 39.916 65.412 1.00 60.78 205 GLN A O 1
ATOM 1670 N N . THR A 1 206 ? -36.576 37.762 64.818 1.00 60.06 206 THR A N 1
ATOM 1671 C CA . THR A 1 206 ? -37.545 37.282 65.816 1.00 60.06 206 THR A CA 1
ATOM 1672 C C . THR A 1 206 ? -37.058 37.543 67.240 1.00 60.06 206 THR A C 1
ATOM 1674 O O . THR A 1 206 ? -37.839 37.988 68.078 1.00 60.06 206 THR A O 1
ATOM 1677 N N . LYS A 1 207 ? -35.759 37.351 67.517 1.00 62.38 207 LYS A N 1
ATOM 1678 C CA . LYS A 1 207 ? -35.163 37.720 68.811 1.00 62.38 207 LYS A CA 1
ATOM 1679 C C . LYS A 1 207 ? -35.274 39.216 69.097 1.00 62.38 207 LYS A C 1
ATOM 1681 O O . LYS A 1 207 ? -35.678 39.574 70.196 1.00 62.38 207 LYS A O 1
ATOM 1686 N N . ASN A 1 208 ? -34.961 40.077 68.130 1.00 64.31 208 ASN A N 1
ATOM 1687 C CA . ASN A 1 208 ? -35.065 41.527 68.317 1.00 64.31 208 ASN A CA 1
ATOM 1688 C C . ASN A 1 208 ? -36.509 41.989 68.546 1.00 64.31 208 ASN A C 1
ATOM 1690 O O . ASN A 1 208 ? -36.742 42.839 69.400 1.00 64.31 208 ASN A O 1
ATOM 1694 N N . ILE A 1 209 ? -37.484 41.405 67.844 1.00 68.94 209 ILE A N 1
ATOM 1695 C CA . ILE A 1 209 ? -38.906 41.704 68.067 1.00 68.94 209 ILE A CA 1
ATOM 1696 C C . ILE A 1 209 ? -39.328 41.279 69.480 1.00 68.94 209 ILE A C 1
ATOM 1698 O O . ILE A 1 209 ? -39.942 42.067 70.190 1.00 68.94 209 ILE A O 1
ATOM 1702 N N . LEU A 1 210 ? -38.953 40.075 69.927 1.00 66.69 210 LEU A N 1
ATOM 1703 C CA . LEU A 1 210 ? -39.271 39.598 71.278 1.00 66.69 210 LEU A CA 1
ATOM 1704 C C . LEU A 1 210 ? -38.612 40.444 72.377 1.00 66.69 210 LEU A C 1
ATOM 1706 O O . LEU A 1 210 ? -39.247 40.720 73.389 1.00 66.69 210 LEU A O 1
ATOM 1710 N N . VAL A 1 211 ? -37.366 40.884 72.177 1.00 70.50 211 VAL A N 1
ATOM 1711 C CA . VAL A 1 211 ? -36.660 41.780 73.110 1.00 70.50 211 VAL A CA 1
ATOM 1712 C C . VAL A 1 211 ? -37.334 43.151 73.177 1.00 70.50 211 VAL A C 1
ATOM 1714 O O . VAL A 1 211 ? -37.506 43.683 74.269 1.00 70.50 211 VAL A O 1
ATOM 1717 N N . ASN A 1 212 ? -37.765 43.707 72.044 1.00 68.81 212 ASN A N 1
ATOM 1718 C CA . ASN A 1 212 ? -38.475 44.986 72.025 1.00 68.81 212 ASN A CA 1
ATOM 1719 C C . ASN A 1 212 ? -39.845 44.892 72.710 1.00 68.81 212 ASN A C 1
ATOM 1721 O O . ASN A 1 212 ? -40.152 45.742 73.537 1.00 68.81 212 ASN A O 1
ATOM 1725 N N . ILE A 1 213 ? -40.610 43.822 72.457 1.00 75.38 213 ILE A N 1
ATOM 1726 C CA . ILE A 1 213 ? -41.894 43.570 73.135 1.00 75.38 213 ILE A CA 1
ATOM 1727 C C . ILE A 1 213 ? -41.695 43.413 74.653 1.00 75.38 213 ILE A C 1
ATOM 1729 O O . ILE A 1 213 ? -42.467 43.953 75.440 1.00 75.38 213 ILE A O 1
ATOM 1733 N N . LEU A 1 214 ? -40.647 42.702 75.087 1.00 69.50 214 LEU A N 1
ATOM 1734 C CA . LEU A 1 214 ? -40.315 42.565 76.510 1.00 69.50 214 LEU A CA 1
ATOM 1735 C C . LEU A 1 214 ? -39.931 43.907 77.148 1.00 69.50 214 LEU A C 1
ATOM 1737 O O . LEU A 1 214 ? -40.342 44.178 78.272 1.00 69.50 214 LEU A O 1
ATOM 1741 N N . ASN A 1 215 ? -39.179 44.753 76.444 1.00 70.19 215 ASN A N 1
ATOM 1742 C CA . ASN A 1 215 ? -38.794 46.072 76.945 1.00 70.19 215 ASN A CA 1
ATOM 1743 C C . ASN A 1 215 ? -39.989 47.036 77.036 1.00 70.19 215 ASN A C 1
ATOM 1745 O O . ASN A 1 215 ? -40.074 47.784 78.006 1.00 70.19 215 ASN A O 1
ATOM 1749 N N . GLU A 1 216 ? -40.926 46.996 76.084 1.00 72.06 216 GLU A N 1
ATOM 1750 C CA . GLU A 1 216 ? -42.171 47.780 76.139 1.00 72.06 216 GLU A CA 1
ATOM 1751 C C . GLU A 1 216 ? -43.054 47.354 77.325 1.00 72.06 216 GLU A C 1
ATOM 1753 O O . GLU A 1 216 ? -43.501 48.202 78.094 1.00 72.06 216 GLU A O 1
ATOM 1758 N N . LEU A 1 217 ? -43.201 46.046 77.570 1.00 68.19 217 LEU A N 1
ATOM 1759 C CA . LEU A 1 217 ? -43.954 45.521 78.721 1.00 68.19 217 LEU A CA 1
ATOM 1760 C C . LEU A 1 217 ? -43.325 45.870 80.083 1.00 68.19 217 LEU A C 1
ATOM 1762 O O . LEU A 1 217 ? -44.038 45.990 81.078 1.00 68.19 217 LEU A O 1
ATOM 1766 N N . ILE A 1 218 ? -41.999 46.025 80.150 1.00 64.19 218 ILE A N 1
ATOM 1767 C CA . ILE A 1 218 ? -41.286 46.427 81.376 1.00 64.19 218 ILE A CA 1
ATOM 1768 C C . ILE A 1 218 ? -41.410 47.940 81.627 1.00 64.19 218 ILE A C 1
ATOM 1770 O O . ILE A 1 218 ? -41.432 48.365 82.783 1.00 64.19 218 ILE A O 1
ATOM 1774 N N . LEU A 1 219 ? -41.511 48.756 80.573 1.00 58.84 219 LEU A N 1
ATOM 1775 C CA . LEU A 1 219 ? -41.681 50.209 80.681 1.00 58.84 219 LEU A CA 1
ATOM 1776 C C . LEU A 1 219 ? -43.113 50.599 81.083 1.00 58.84 219 LEU A C 1
ATOM 1778 O O . LEU A 1 219 ? -43.277 51.478 81.928 1.00 58.84 219 LEU A O 1
ATOM 1782 N N . ASP A 1 220 ? -44.127 49.889 80.583 1.00 56.12 220 ASP A N 1
ATOM 1783 C CA . ASP A 1 220 ? -45.531 50.105 80.971 1.00 56.12 220 ASP A CA 1
ATOM 1784 C C . ASP A 1 220 ? -45.861 49.603 82.392 1.00 56.12 220 ASP A C 1
ATOM 1786 O O . ASP A 1 220 ? -46.867 49.998 82.978 1.00 56.12 220 ASP A O 1
ATOM 1790 N N . GLY A 1 221 ? -45.007 48.764 82.989 1.00 53.16 221 GLY A N 1
ATOM 1791 C CA . GLY A 1 221 ? -45.158 48.271 84.365 1.00 53.16 221 GLY A CA 1
ATOM 1792 C C . GLY A 1 221 ? -44.596 49.188 85.463 1.00 53.16 221 GLY A C 1
ATOM 1793 O O . GLY A 1 221 ? -44.703 48.840 86.637 1.00 53.16 221 GLY A O 1
ATOM 1794 N N . ASN A 1 222 ? -43.984 50.323 85.104 1.00 52.22 222 ASN A N 1
ATOM 1795 C CA . ASN A 1 222 ? -43.319 51.255 86.031 1.00 52.22 222 ASN A CA 1
ATOM 1796 C C . ASN A 1 222 ? -43.944 52.669 86.056 1.00 52.22 222 ASN A C 1
ATOM 1798 O O . ASN A 1 222 ? -43.293 53.608 86.522 1.00 52.22 222 ASN A O 1
ATOM 1802 N N . SER A 1 223 ? -45.180 52.830 85.563 1.00 43.53 223 SER A N 1
ATOM 1803 C CA . SER A 1 223 ? -45.952 54.087 85.641 1.00 43.53 223 SER A CA 1
ATOM 1804 C C . SER A 1 223 ? -46.994 54.066 86.756 1.00 43.53 223 SER A C 1
ATOM 1806 O O . SER A 1 223 ? -47.691 53.037 86.888 1.00 43.53 223 SER A O 1
#

Organism: NCBI:txid392030